Protein AF-A0A965ADJ4-F1 (afdb_monomer)

Secondary structure (DSSP, 8-state):
-GGGGT-HHHHHHHHHHHHHHHHHTT-GGGS-HHHHHHHHHTTT-HHHHHHHHHHHHHHHHHHHTSGGGHHHHHHHHHHHHHHHHHHHHHHHHHS-SSSS-HHHHHHHHHHHHHHHHHTHHHHHHHHHHHTTS---TTHHHHHHHHHHHHHHHHHT-HHHHHHTT-GGGTSSGGGGHHHHHHHHHHHHHHH-

pLDDT: mean 80.73, std 11.35, range [54.0, 96.5]

Sequence (192 aa):
YLSSYDKSQEAIDYLNACKGLADNLGVIGSFDLAVLKRFESNISNKDSLAFLLNETINKTESFLKDDSRNKLAALVLTGSFIESLYISTGIVKSYPKDMLPTDQRNLVLTPVMRVILEQKKSVEELLKMLGTVEQAEPVTSIIADLKTLQSDYAALNIEEQIKNNRADLVLTDKKLENITATVEKIRKGITD

Mean predicted aligned error: 9.56 Å

Nearest PDB structures (foldseek):
  7jh6-assembly4_D  TM=3.429E-01  e=1.471E+00  synthetic construct
  1dow-assembly1_A  TM=3.292E-01  e=2.365E+00  Mus musculus
  1dov-assembly1_A  TM=2.653E-01  e=2.051E+00  Mus musculus
  3rqf-assembly1_D  TM=3.548E-01  e=8.940E+00  Homo sapiens

Solvent-accessible surface area (backbone atoms only — not comparable to full-atom values): 10959 Å² total; per-residue (Å²): 106,46,56,78,70,73,33,56,68,64,42,51,56,50,50,54,52,53,43,56,51,34,52,77,70,68,52,53,93,68,66,44,75,63,53,53,52,51,45,67,77,28,53,88,37,68,68,62,45,51,52,55,51,51,54,46,49,53,52,51,54,62,68,35,69,44,85,93,28,53,57,58,40,48,51,52,52,50,50,53,50,47,51,53,50,41,53,54,41,45,51,63,71,67,51,73,79,82,82,44,60,69,71,61,45,35,62,72,44,40,67,58,50,49,57,62,66,63,41,53,60,56,50,54,50,49,52,55,56,56,67,76,37,79,86,44,84,69,49,52,60,53,52,53,51,50,50,50,46,49,48,50,54,55,73,61,43,57,72,61,31,46,76,67,78,38,52,72,78,61,57,41,69,78,70,42,48,62,52,39,53,50,40,52,53,52,49,46,73,74,75,110

Structure (mmCIF, N/CA/C/O backbone):
data_AF-A0A965ADJ4-F1
#
_entry.id   AF-A0A965ADJ4-F1
#
loop_
_atom_site.group_PDB
_atom_site.id
_atom_site.type_symbol
_atom_site.label_atom_id
_atom_site.label_alt_id
_atom_site.label_comp_id
_atom_site.label_asym_id
_atom_site.label_entity_id
_atom_site.label_seq_id
_atom_site.pdbx_PDB_ins_code
_atom_site.Cartn_x
_atom_site.Cartn_y
_atom_site.Cartn_z
_atom_site.occupancy
_atom_site.B_iso_or_equiv
_atom_site.auth_seq_id
_atom_site.auth_comp_id
_atom_site.auth_asym_id
_atom_site.auth_atom_id
_atom_site.pdbx_PDB_model_num
ATOM 1 N N . TYR A 1 1 ? -8.940 9.729 -10.949 1.00 56.69 1 TYR A N 1
ATOM 2 C CA . TYR A 1 1 ? -8.512 8.739 -11.958 1.00 56.69 1 TYR A CA 1
ATOM 3 C C . TYR A 1 1 ? -9.677 8.306 -12.838 1.00 56.69 1 TYR A C 1
ATOM 5 O O . TYR A 1 1 ? -9.724 8.758 -13.967 1.00 56.69 1 TYR A O 1
ATOM 13 N N . LEU A 1 2 ? -10.647 7.526 -12.343 1.00 66.12 2 LEU A N 1
ATOM 14 C CA . LEU A 1 2 ? -11.746 6.989 -13.169 1.00 66.12 2 LEU A CA 1
ATOM 15 C C . LEU A 1 2 ? -12.553 8.079 -13.898 1.00 66.12 2 LEU A C 1
ATOM 17 O O . LEU A 1 2 ? -12.690 8.030 -15.113 1.00 66.12 2 LEU A O 1
ATOM 21 N N . SER A 1 3 ? -12.951 9.142 -13.192 1.00 62.84 3 SER A N 1
ATOM 22 C CA . SER A 1 3 ? -13.584 10.328 -13.806 1.00 62.84 3 SER A CA 1
ATOM 23 C C . SER A 1 3 ? -12.666 11.079 -14.792 1.00 62.84 3 SER A C 1
ATOM 25 O O . SER A 1 3 ? -13.128 11.717 -15.728 1.00 62.84 3 SER A O 1
ATOM 27 N N . SER A 1 4 ? -11.341 10.992 -14.635 1.00 64.62 4 SER A N 1
ATOM 28 C CA . SER A 1 4 ? -10.382 11.636 -15.545 1.00 64.62 4 SER A CA 1
ATOM 29 C C . SER A 1 4 ? -10.264 10.922 -16.895 1.00 64.62 4 SER A C 1
ATOM 31 O O . SER A 1 4 ? -9.851 11.567 -17.854 1.00 64.62 4 SER A O 1
ATOM 33 N N . TYR A 1 5 ? -10.627 9.637 -16.939 1.00 66.06 5 TYR A N 1
ATOM 34 C CA . TYR A 1 5 ? -10.618 8.759 -18.113 1.00 66.06 5 TYR A CA 1
ATOM 35 C C . TYR A 1 5 ? -12.045 8.378 -18.559 1.00 66.06 5 TYR A C 1
ATOM 37 O O . TYR A 1 5 ? -12.233 7.334 -19.177 1.00 66.06 5 TYR A O 1
ATOM 45 N N . ASP A 1 6 ? -13.048 9.187 -18.196 1.00 69.38 6 ASP A N 1
ATOM 46 C CA . ASP A 1 6 ? -14.463 9.018 -18.570 1.00 69.38 6 ASP A CA 1
ATOM 47 C C . ASP A 1 6 ? -15.071 7.652 -18.201 1.00 69.38 6 ASP A C 1
ATOM 49 O O . ASP A 1 6 ? -16.035 7.169 -18.795 1.00 69.38 6 ASP A O 1
ATOM 53 N N . LYS A 1 7 ? -14.531 7.026 -17.153 1.00 73.06 7 LYS A N 1
ATOM 54 C CA . LYS A 1 7 ? -14.969 5.727 -16.647 1.00 73.06 7 LYS A CA 1
ATOM 55 C C . LYS A 1 7 ? -16.063 5.866 -15.588 1.00 73.06 7 LYS A C 1
ATOM 57 O O . LYS A 1 7 ? -15.878 5.500 -14.427 1.00 73.06 7 LYS A O 1
ATOM 62 N N . SER A 1 8 ? -17.200 6.444 -15.971 1.00 71.19 8 SER A N 1
ATOM 63 C CA . SER A 1 8 ? -18.263 6.829 -15.031 1.00 71.19 8 SER A CA 1
ATOM 64 C C . SER A 1 8 ? -18.875 5.649 -14.267 1.00 71.19 8 SER A C 1
ATOM 66 O O . SER A 1 8 ? -19.093 5.773 -13.067 1.00 71.19 8 SER A O 1
ATOM 68 N N . GLN A 1 9 ? -19.098 4.498 -14.913 1.00 69.62 9 GLN A N 1
ATOM 69 C CA . GLN A 1 9 ? -19.673 3.327 -14.236 1.00 69.62 9 GLN A CA 1
ATOM 70 C C . GLN A 1 9 ? -18.722 2.755 -13.175 1.00 69.62 9 GLN A C 1
ATOM 72 O O . GLN A 1 9 ? -19.119 2.553 -12.033 1.00 69.62 9 GLN A O 1
ATOM 77 N N . GLU A 1 10 ? -17.440 2.601 -13.516 1.00 73.12 10 GLU A N 1
ATOM 78 C CA . GLU A 1 10 ? -16.414 2.137 -12.572 1.00 73.12 10 GLU A CA 1
ATOM 79 C C . GLU A 1 10 ? -16.265 3.110 -11.387 1.00 73.12 10 GLU A C 1
ATOM 81 O O . GLU A 1 10 ? -16.007 2.694 -10.260 1.00 73.12 10 GLU A O 1
ATOM 86 N N . ALA A 1 11 ? -16.446 4.416 -11.621 1.00 69.50 11 ALA A N 1
ATOM 87 C CA . ALA A 1 11 ? -16.432 5.423 -10.561 1.00 69.50 11 ALA A CA 1
ATOM 88 C C . ALA A 1 11 ? -17.640 5.308 -9.612 1.00 69.50 11 ALA A C 1
ATOM 90 O O . ALA A 1 11 ? -17.478 5.526 -8.411 1.00 69.50 11 ALA A O 1
ATOM 91 N N . ILE A 1 12 ? -18.824 4.949 -10.123 1.00 71.44 12 ILE A N 1
ATOM 92 C CA . ILE A 1 12 ? -20.019 4.671 -9.306 1.00 71.44 12 ILE A CA 1
ATOM 93 C C . ILE A 1 12 ? -19.800 3.416 -8.456 1.00 71.44 12 ILE A C 1
ATOM 95 O O . ILE A 1 12 ? -20.073 3.432 -7.256 1.00 71.44 12 ILE A O 1
ATOM 99 N N . ASP A 1 13 ? -19.254 2.354 -9.047 1.00 75.56 13 ASP A N 1
ATOM 100 C CA . ASP A 1 13 ? -18.977 1.105 -8.333 1.00 75.56 13 ASP A CA 1
ATOM 101 C C . ASP A 1 13 ? -17.974 1.336 -7.189 1.00 75.56 13 ASP A C 1
ATOM 103 O O . ASP A 1 13 ? -18.188 0.880 -6.062 1.00 75.56 13 ASP A O 1
ATOM 107 N N . TYR A 1 14 ? -16.934 2.142 -7.437 1.00 74.06 14 TYR A N 1
ATOM 108 C CA . TYR A 1 14 ? -15.987 2.572 -6.404 1.00 74.06 14 TYR A CA 1
ATOM 109 C C . TYR A 1 14 ? -16.655 3.379 -5.285 1.00 74.06 14 TYR A C 1
ATOM 111 O O . TYR A 1 14 ? -16.377 3.148 -4.108 1.00 74.06 14 TYR A O 1
ATOM 119 N N . LEU A 1 15 ? -17.555 4.308 -5.621 1.00 74.38 15 LEU A N 1
ATOM 120 C CA . LEU A 1 15 ? -18.261 5.106 -4.619 1.00 74.38 15 LEU A CA 1
ATOM 121 C C . LEU A 1 15 ? -19.174 4.245 -3.736 1.00 74.38 15 LEU A C 1
ATOM 123 O O . LEU A 1 15 ? -19.245 4.467 -2.527 1.00 74.38 15 LEU A O 1
ATOM 127 N N . ASN A 1 16 ? -19.834 3.240 -4.315 1.00 72.81 16 ASN A N 1
ATOM 128 C CA . ASN A 1 16 ? -20.650 2.289 -3.562 1.00 72.81 16 ASN A CA 1
ATOM 129 C C . ASN A 1 16 ? -19.806 1.468 -2.576 1.00 72.81 16 ASN A C 1
ATOM 131 O O . ASN A 1 16 ? -20.221 1.280 -1.431 1.00 72.81 16 ASN A O 1
ATOM 135 N N . ALA A 1 17 ? -18.601 1.048 -2.974 1.00 74.12 17 ALA A N 1
ATOM 136 C CA . ALA A 1 17 ? -17.659 0.393 -2.067 1.00 74.12 17 ALA A CA 1
ATOM 137 C C . ALA A 1 17 ? -17.213 1.330 -0.926 1.00 74.12 17 ALA A C 1
ATOM 139 O O . ALA A 1 17 ? -17.220 0.932 0.241 1.00 74.12 17 ALA A O 1
ATOM 140 N N . CYS A 1 18 ? -16.903 2.598 -1.231 1.00 70.75 18 CYS A N 1
ATOM 141 C CA . CYS A 1 18 ? -16.565 3.605 -0.220 1.00 70.75 18 CYS A CA 1
ATOM 142 C C . CYS A 1 18 ? -17.709 3.849 0.774 1.00 70.75 18 CYS A C 1
ATOM 144 O O . CYS A 1 18 ? -17.454 3.997 1.968 1.00 70.75 18 CYS A O 1
ATOM 146 N N . LYS A 1 19 ? -18.965 3.853 0.307 1.00 71.44 19 LYS A N 1
ATOM 147 C CA . LYS A 1 19 ? -20.137 3.956 1.183 1.00 71.44 19 LYS A CA 1
ATOM 148 C C . LYS A 1 19 ? -20.224 2.766 2.139 1.00 71.44 19 LYS A C 1
ATOM 150 O O . LYS A 1 19 ? -20.369 2.980 3.337 1.00 71.44 19 LYS A O 1
ATOM 155 N N . GLY A 1 20 ? -20.087 1.537 1.635 1.00 69.50 20 GLY A N 1
ATOM 156 C CA . GLY A 1 20 ? -20.097 0.342 2.486 1.00 69.50 20 GLY A CA 1
ATOM 157 C C . GLY A 1 20 ? -19.017 0.390 3.573 1.00 69.50 20 GLY A C 1
ATOM 158 O O . GLY A 1 20 ? -19.267 0.039 4.724 1.00 69.50 20 GLY A O 1
ATOM 159 N N . LEU A 1 21 ? -17.834 0.915 3.241 1.00 68.25 21 LEU A N 1
ATOM 160 C CA . LEU A 1 21 ? -16.767 1.133 4.216 1.00 68.25 21 LEU A CA 1
ATOM 161 C C . LEU A 1 21 ? -17.132 2.212 5.252 1.00 68.25 21 LEU A C 1
ATOM 163 O O . LEU A 1 21 ? -16.917 2.013 6.445 1.00 68.25 21 LEU A O 1
ATOM 167 N N . ALA A 1 22 ? -17.708 3.337 4.823 1.00 67.56 22 ALA A N 1
ATOM 168 C CA . ALA A 1 22 ? -18.149 4.403 5.724 1.00 67.56 22 ALA A CA 1
ATOM 169 C C . ALA A 1 22 ? -19.262 3.944 6.687 1.00 67.56 22 ALA A C 1
ATOM 171 O O . ALA A 1 22 ? -19.256 4.346 7.855 1.00 67.56 22 ALA A O 1
ATOM 172 N N . ASP A 1 23 ? -20.167 3.076 6.220 1.00 70.88 23 ASP A N 1
ATOM 173 C CA . ASP A 1 23 ? -21.212 2.446 7.032 1.00 70.88 23 ASP A CA 1
ATOM 174 C C . ASP A 1 23 ? -20.590 1.557 8.123 1.00 70.88 23 ASP A C 1
ATOM 176 O O . ASP A 1 23 ? -20.925 1.700 9.301 1.00 70.88 23 ASP A O 1
ATOM 180 N N . ASN A 1 24 ? -19.605 0.726 7.765 1.00 67.75 24 ASN A N 1
ATOM 181 C CA . ASN A 1 24 ? -18.875 -0.126 8.714 1.00 67.75 24 ASN A CA 1
ATOM 182 C C . ASN A 1 24 ? -18.077 0.673 9.758 1.00 67.75 24 ASN A C 1
ATOM 184 O O . ASN A 1 24 ? -17.916 0.232 10.895 1.00 67.75 24 ASN A O 1
ATOM 188 N N . LEU A 1 25 ? -17.593 1.861 9.391 1.00 67.50 25 LEU A N 1
ATOM 189 C CA . LEU A 1 25 ? -16.866 2.765 10.288 1.00 67.50 25 LEU A CA 1
ATOM 190 C C . LEU A 1 25 ? -17.803 3.635 11.157 1.00 67.50 25 LEU A C 1
ATOM 192 O O . LEU A 1 25 ? -17.329 4.405 11.996 1.00 67.50 25 LEU A O 1
ATOM 196 N N . GLY A 1 26 ? -19.126 3.545 10.962 1.00 65.81 26 GLY A N 1
ATOM 197 C CA . GLY A 1 26 ? -20.119 4.340 11.689 1.00 65.81 26 GLY A CA 1
ATOM 198 C C . GLY A 1 26 ? -20.119 5.831 11.325 1.00 65.81 26 GLY A C 1
ATOM 199 O O . GLY A 1 26 ? -20.589 6.653 12.110 1.00 65.81 26 GLY A O 1
ATOM 200 N N . VAL A 1 27 ? -19.601 6.198 10.146 1.00 65.31 27 VAL A N 1
ATOM 201 C CA . VAL A 1 27 ? -19.440 7.592 9.663 1.00 65.31 27 VAL A CA 1
ATOM 202 C C . VAL A 1 27 ? -20.657 8.044 8.822 1.00 65.31 27 VAL A C 1
ATOM 204 O O . VAL A 1 27 ? -20.589 8.991 8.033 1.00 65.31 27 VAL A O 1
ATOM 207 N N . ILE A 1 28 ? -21.796 7.364 9.010 1.00 55.25 28 ILE A N 1
ATOM 208 C CA . ILE A 1 28 ? -23.003 7.333 8.155 1.00 55.25 28 ILE A CA 1
ATOM 209 C C . ILE A 1 28 ? -23.562 8.721 7.799 1.00 55.25 28 ILE A C 1
ATOM 211 O O . ILE A 1 28 ? -24.103 8.909 6.712 1.00 55.25 28 ILE A O 1
ATOM 215 N N . GLY A 1 29 ? -23.380 9.733 8.653 1.00 55.62 29 GLY A N 1
ATOM 216 C CA . GLY A 1 29 ? -23.834 11.102 8.367 1.00 55.62 29 GLY A CA 1
ATOM 217 C C . GLY A 1 29 ? -23.170 11.774 7.150 1.00 55.62 29 GLY A C 1
ATOM 218 O O . GLY A 1 29 ? -23.602 12.853 6.753 1.00 55.62 29 GLY A O 1
ATOM 219 N N . SER A 1 30 ? -22.135 11.162 6.562 1.00 54.00 30 SER A N 1
ATOM 220 C CA . SER A 1 30 ? -21.285 11.774 5.525 1.00 54.00 30 SER A CA 1
ATOM 221 C C . SER A 1 30 ? -21.563 11.285 4.097 1.00 54.00 30 SER A C 1
ATOM 223 O O . SER A 1 30 ? -21.139 11.943 3.151 1.00 54.00 30 SER A O 1
ATOM 225 N N . PHE A 1 31 ? -22.274 10.161 3.927 1.00 58.12 31 PHE A N 1
ATOM 226 C CA . PHE A 1 31 ? -22.538 9.504 2.633 1.00 58.12 31 PHE A CA 1
ATOM 227 C C . PHE A 1 31 ? -24.038 9.220 2.432 1.00 58.12 31 PHE A C 1
ATOM 229 O O . PHE A 1 31 ? -24.456 8.095 2.145 1.00 58.12 31 PHE A O 1
ATOM 236 N N . ASP A 1 32 ? -24.879 10.240 2.610 1.00 65.38 32 ASP A N 1
ATOM 237 C CA . ASP A 1 32 ? -26.318 10.099 2.382 1.00 65.38 32 ASP A CA 1
ATOM 238 C C . ASP A 1 32 ? -26.668 9.919 0.882 1.00 65.38 32 ASP A C 1
ATOM 240 O O . ASP A 1 32 ? -25.854 10.098 -0.031 1.00 65.38 32 ASP A O 1
ATOM 244 N N . LEU A 1 33 ? -27.930 9.576 0.613 1.00 63.53 33 LEU A N 1
ATOM 245 C CA . LEU A 1 33 ? -28.484 9.460 -0.743 1.00 63.53 33 LEU A CA 1
ATOM 246 C C . LEU A 1 33 ? -28.355 10.756 -1.569 1.00 63.53 33 LEU A C 1
ATOM 248 O O . LEU A 1 33 ? -28.343 10.698 -2.800 1.00 63.53 33 LEU A O 1
ATOM 252 N N . ALA A 1 34 ? -28.267 11.922 -0.925 1.00 67.69 34 ALA A N 1
ATOM 253 C CA . ALA A 1 34 ? -28.077 13.203 -1.593 1.00 67.69 34 ALA A CA 1
ATOM 254 C C . ALA A 1 34 ? -26.627 13.400 -2.064 1.00 67.69 34 ALA A C 1
ATOM 256 O O . ALA A 1 34 ? -26.426 13.955 -3.145 1.00 67.69 34 ALA A O 1
ATOM 257 N N . VAL A 1 35 ? -25.627 12.906 -1.325 1.00 67.44 35 VAL A N 1
ATOM 258 C CA . VAL A 1 35 ? -24.216 12.875 -1.747 1.00 67.44 35 VAL A CA 1
ATOM 259 C C . VAL A 1 35 ? -24.050 11.978 -2.972 1.00 67.44 35 VAL A C 1
ATOM 261 O O . VAL A 1 35 ? -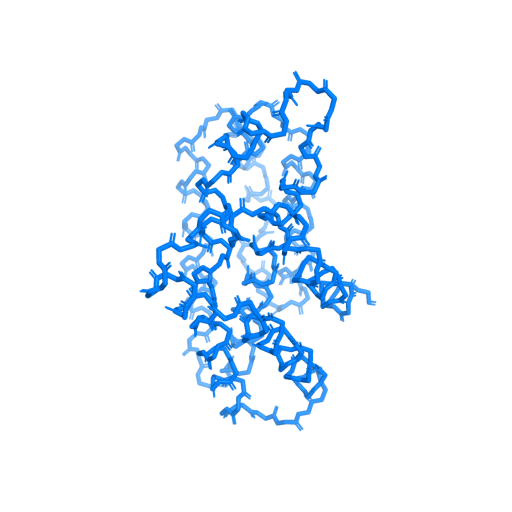23.448 12.409 -3.954 1.00 67.44 35 VAL A O 1
ATOM 264 N N . LEU A 1 36 ? -24.663 10.788 -2.970 1.00 68.12 36 LEU A N 1
ATOM 265 C CA . LEU A 1 36 ? -24.685 9.887 -4.133 1.00 68.12 36 LEU A CA 1
ATOM 266 C C . LEU A 1 36 ? -25.334 10.545 -5.360 1.00 68.12 36 LEU A C 1
ATOM 268 O O . LEU A 1 36 ? -24.720 10.603 -6.422 1.00 68.12 36 LEU A O 1
ATOM 272 N N . LYS A 1 37 ? -26.526 11.138 -5.206 1.00 71.69 37 LYS A N 1
ATOM 273 C CA . LYS A 1 37 ? -27.200 11.856 -6.304 1.00 71.69 37 LYS A CA 1
ATOM 274 C C . LYS A 1 37 ? -26.384 13.030 -6.833 1.00 71.69 37 LYS A C 1
ATOM 276 O O . LYS A 1 37 ? -26.367 13.277 -8.039 1.00 71.69 37 LYS A O 1
ATOM 281 N N . ARG A 1 38 ? -25.721 13.779 -5.947 1.00 70.44 38 ARG A N 1
ATOM 282 C CA . ARG A 1 38 ? -24.836 14.884 -6.339 1.00 70.44 38 ARG A CA 1
ATOM 283 C C . ARG A 1 38 ? -23.613 14.375 -7.083 1.00 70.44 38 ARG A C 1
ATOM 285 O O . ARG A 1 38 ? -23.228 15.007 -8.061 1.00 70.44 38 ARG A O 1
ATOM 292 N N . PHE A 1 39 ? -23.036 13.256 -6.662 1.00 70.88 39 PHE A N 1
ATOM 293 C CA . PHE A 1 39 ? -21.914 12.637 -7.353 1.00 70.88 39 PHE A CA 1
ATOM 294 C C . PHE A 1 39 ? -22.307 12.177 -8.759 1.00 70.88 39 PHE A C 1
ATOM 296 O O . PHE A 1 39 ? -21.659 12.581 -9.718 1.00 70.88 39 PHE A O 1
ATOM 303 N N . GLU A 1 40 ? -23.406 11.430 -8.903 1.00 70.12 40 GLU A N 1
ATOM 304 C CA . GLU A 1 40 ? -23.926 10.993 -10.209 1.00 70.12 40 GLU A CA 1
ATOM 305 C C . GLU A 1 40 ? -24.213 12.182 -11.135 1.00 70.12 40 GLU A C 1
ATOM 307 O O . GLU A 1 40 ? -23.812 12.180 -12.297 1.00 70.12 40 GLU A O 1
ATOM 312 N N . SER A 1 41 ? -24.833 13.241 -10.603 1.00 75.75 41 SER A N 1
ATOM 313 C CA . SER A 1 41 ? -25.175 14.444 -11.377 1.00 75.75 41 SER A CA 1
ATOM 314 C C . SER A 1 41 ? -23.955 15.262 -11.813 1.00 75.75 41 SER A C 1
ATOM 316 O O . SER A 1 41 ? -24.061 16.068 -12.733 1.00 7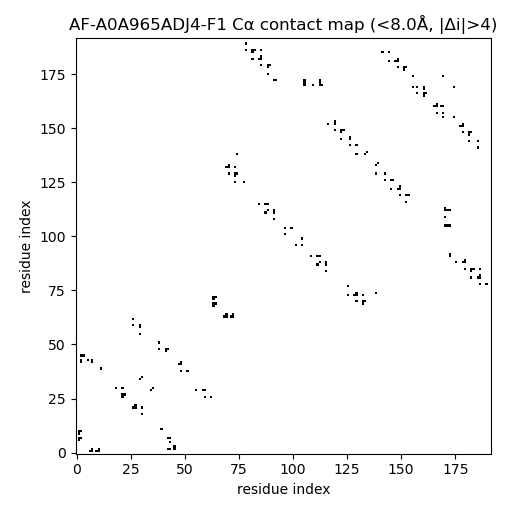5.75 41 SER A O 1
ATOM 318 N N . ASN A 1 42 ? -22.806 15.086 -11.152 1.00 70.25 42 ASN A N 1
ATOM 319 C CA . ASN A 1 42 ? -21.578 15.839 -11.414 1.00 70.25 42 ASN A CA 1
ATOM 320 C C . ASN A 1 42 ? -20.431 14.952 -11.908 1.00 70.25 42 ASN A C 1
ATOM 322 O O . ASN A 1 42 ? -19.300 15.420 -11.983 1.00 70.25 42 ASN A O 1
ATOM 326 N N . ILE A 1 43 ? -20.687 13.690 -12.264 1.00 68.38 43 ILE A N 1
ATOM 327 C CA . ILE A 1 43 ? -19.622 12.713 -12.532 1.00 68.38 43 ILE A CA 1
ATOM 328 C C . ILE A 1 43 ? -18.730 13.077 -13.736 1.00 68.38 43 ILE A C 1
ATOM 330 O O . ILE A 1 43 ? -17.574 12.657 -13.827 1.00 68.38 43 ILE A O 1
ATOM 334 N N . SER A 1 44 ? -19.265 13.900 -14.638 1.00 65.19 44 SER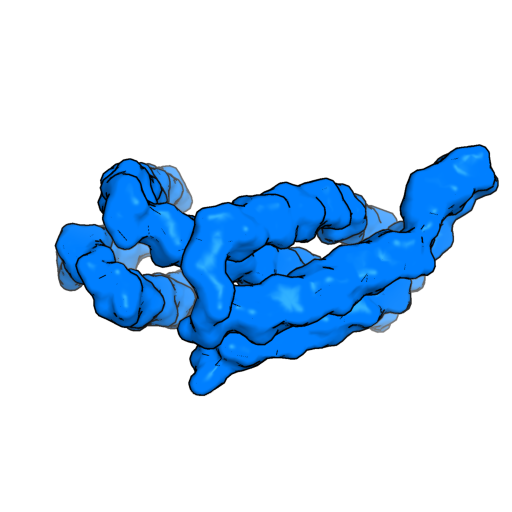 A N 1
ATOM 335 C CA . SER A 1 44 ? -18.596 14.494 -15.799 1.00 65.19 44 SER A CA 1
ATOM 336 C C . SER A 1 44 ? -17.942 15.857 -15.510 1.00 65.19 44 SER A C 1
ATOM 338 O O . SER A 1 44 ? -17.226 16.387 -16.357 1.00 65.19 44 SER A O 1
ATOM 340 N N . ASN A 1 45 ? -18.142 16.427 -14.317 1.00 70.44 45 ASN A N 1
ATOM 341 C CA . ASN A 1 45 ? -17.588 17.709 -13.883 1.00 70.44 45 ASN A CA 1
ATOM 342 C C . ASN A 1 45 ? -16.502 17.497 -12.812 1.00 70.44 45 ASN A C 1
ATOM 344 O O . ASN A 1 45 ? -16.774 17.376 -11.615 1.00 70.44 45 ASN A O 1
ATOM 348 N N . LYS A 1 46 ? -15.246 17.471 -13.275 1.00 66.75 46 LYS A N 1
ATOM 349 C CA . LYS A 1 46 ? -14.052 17.164 -12.469 1.00 66.75 46 LYS A CA 1
ATOM 350 C C . LYS A 1 46 ? -13.895 18.079 -11.249 1.00 66.75 46 LYS A C 1
ATOM 352 O O . LYS A 1 46 ? -13.558 17.588 -10.174 1.00 66.75 46 LYS A O 1
ATOM 357 N N . ASP A 1 47 ? -14.185 19.369 -11.391 1.00 67.44 47 ASP A N 1
ATOM 358 C CA . ASP A 1 47 ? -14.022 20.346 -10.307 1.00 67.44 47 ASP A CA 1
ATOM 359 C C . ASP A 1 47 ? -15.090 20.170 -9.222 1.00 67.44 47 ASP A C 1
ATOM 361 O O . ASP A 1 47 ? -14.789 20.194 -8.027 1.00 67.44 47 ASP A O 1
ATOM 365 N N . SER A 1 48 ? -16.335 19.911 -9.631 1.00 73.38 48 SER A N 1
ATOM 366 C CA . SER A 1 48 ? -17.442 19.657 -8.697 1.00 73.38 48 SER A CA 1
ATOM 367 C C . SER A 1 48 ? -17.229 18.362 -7.909 1.00 73.38 48 SER A C 1
ATOM 369 O O . SER A 1 48 ? -17.490 18.312 -6.706 1.00 73.38 48 SER A O 1
ATOM 371 N N . LEU A 1 49 ? -16.694 17.329 -8.566 1.00 67.56 49 LEU A N 1
ATOM 372 C CA . LEU A 1 49 ? -16.281 16.090 -7.909 1.00 67.56 49 LEU A CA 1
ATOM 373 C C . LEU A 1 49 ? -15.143 16.313 -6.913 1.00 67.56 49 LEU A C 1
ATOM 375 O O . LEU A 1 49 ? -15.203 15.792 -5.802 1.00 67.56 49 LEU A O 1
ATOM 379 N N . ALA A 1 50 ? -14.120 17.083 -7.290 1.00 68.25 50 ALA A N 1
ATOM 380 C CA . ALA A 1 50 ? -12.990 17.377 -6.413 1.00 68.25 50 ALA A CA 1
ATOM 381 C C . ALA A 1 50 ? -13.433 18.137 -5.153 1.00 68.25 50 ALA A C 1
ATOM 383 O O . ALA A 1 50 ? -12.994 17.813 -4.050 1.00 68.25 50 ALA A O 1
ATOM 384 N N . PHE A 1 51 ? -14.346 19.102 -5.301 1.00 74.19 51 PHE A N 1
ATOM 385 C CA . PHE A 1 51 ? -14.924 19.826 -4.171 1.00 74.19 51 PHE A CA 1
ATOM 386 C C . PHE A 1 51 ? -15.681 18.892 -3.217 1.00 74.19 51 PHE A C 1
ATOM 388 O O . PHE A 1 51 ? -15.426 18.902 -2.013 1.00 74.19 51 PHE A O 1
ATOM 395 N N . LEU A 1 52 ? -16.565 18.047 -3.757 1.00 70.56 52 LEU A N 1
ATOM 396 C CA . LEU A 1 52 ? -17.358 17.101 -2.970 1.00 70.56 52 LEU A CA 1
ATOM 397 C C . LEU A 1 52 ? -16.472 16.065 -2.256 1.00 70.56 52 LEU A C 1
ATOM 399 O O . LEU A 1 52 ? -16.718 15.731 -1.099 1.00 70.56 52 LEU A O 1
ATOM 403 N N . LEU A 1 53 ? -15.410 15.593 -2.917 1.00 70.62 53 LEU A N 1
ATOM 404 C CA . LEU A 1 53 ? -14.427 14.686 -2.324 1.00 70.62 53 LEU A CA 1
ATOM 405 C C . LEU A 1 53 ? -13.705 15.346 -1.138 1.00 70.62 53 LEU A C 1
ATOM 407 O O . LEU A 1 53 ? -13.640 14.760 -0.060 1.00 70.62 53 LEU A O 1
ATOM 411 N N . ASN A 1 54 ? -13.213 16.576 -1.319 1.00 73.12 54 ASN A N 1
ATOM 412 C CA . ASN A 1 54 ? -12.525 17.325 -0.266 1.00 73.12 54 ASN A CA 1
ATOM 413 C C . ASN A 1 54 ? -13.437 17.601 0.936 1.00 73.12 54 ASN A C 1
ATOM 415 O O . ASN A 1 54 ? -12.999 17.478 2.079 1.00 73.12 54 ASN A O 1
ATOM 419 N N . GLU A 1 55 ? -14.707 17.947 0.705 1.00 75.81 55 GLU A N 1
ATOM 420 C CA . GLU A 1 55 ? -15.675 18.161 1.786 1.00 75.81 55 GLU A CA 1
ATOM 421 C C . GLU A 1 55 ? -15.870 16.886 2.626 1.00 75.81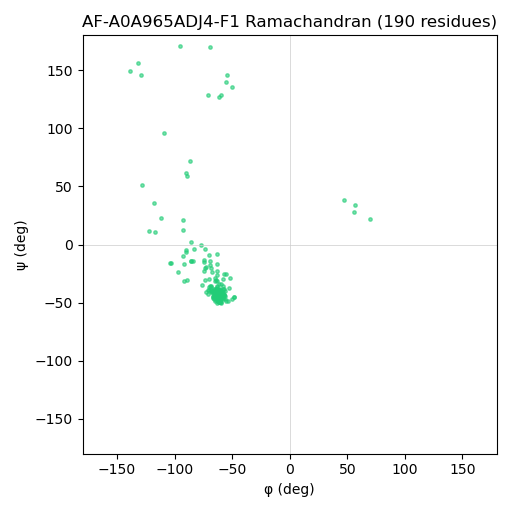 55 GLU A C 1
ATOM 423 O O . GLU A 1 55 ? -15.853 16.935 3.858 1.00 75.81 55 GLU A O 1
ATOM 428 N N . THR A 1 56 ? -16.003 15.734 1.967 1.00 69.06 56 THR A N 1
ATOM 429 C CA . THR A 1 56 ? -16.183 14.435 2.628 1.00 69.06 56 THR A CA 1
ATOM 430 C C . THR A 1 56 ? -14.930 13.983 3.382 1.00 69.06 56 THR A C 1
ATOM 432 O O . THR A 1 56 ? -15.044 13.481 4.504 1.00 69.06 56 THR A O 1
ATOM 435 N N . ILE A 1 57 ? -13.734 14.211 2.824 1.00 69.69 57 ILE A N 1
ATOM 436 C CA . ILE A 1 57 ? -12.456 13.947 3.508 1.00 69.69 57 ILE A CA 1
ATOM 437 C C . ILE A 1 57 ? -12.366 14.783 4.789 1.00 69.69 57 ILE A C 1
ATOM 439 O O . ILE A 1 57 ? -12.175 14.222 5.865 1.00 69.69 57 ILE A O 1
ATOM 443 N N . ASN A 1 58 ? -12.621 16.093 4.709 1.00 72.31 58 ASN A N 1
ATOM 444 C CA . ASN A 1 58 ? -12.558 16.991 5.866 1.00 72.31 58 ASN A CA 1
ATOM 445 C C . ASN A 1 58 ? -13.531 16.586 6.986 1.00 72.31 58 ASN A C 1
ATOM 447 O O . ASN A 1 58 ? -13.176 16.617 8.167 1.00 72.31 58 ASN A O 1
ATOM 451 N N . LYS A 1 59 ? -14.761 16.179 6.636 1.00 70.69 59 LYS A N 1
ATOM 452 C CA . LYS A 1 59 ? -15.741 15.674 7.616 1.00 70.69 59 LYS A CA 1
ATOM 453 C C . LYS A 1 59 ? -15.258 14.392 8.288 1.00 70.69 59 LYS A C 1
ATOM 455 O O . LYS A 1 59 ? -15.376 14.262 9.505 1.00 70.69 59 LYS A O 1
ATOM 460 N N . THR A 1 60 ? -14.678 13.480 7.512 1.00 67.94 60 THR A N 1
ATOM 461 C CA . THR A 1 60 ? -14.142 12.211 8.017 1.00 67.94 60 THR A CA 1
ATOM 462 C C . THR A 1 60 ? -12.945 12.446 8.942 1.00 67.94 60 THR A C 1
ATOM 464 O O . THR A 1 60 ? -12.903 11.897 10.038 1.00 67.94 60 THR A O 1
ATOM 467 N N . GLU A 1 61 ? -12.012 13.325 8.571 1.00 67.31 61 GLU A N 1
ATOM 468 C CA . GLU A 1 61 ? -10.873 13.698 9.420 1.00 67.31 61 GLU A CA 1
ATOM 469 C C . GLU A 1 61 ? -11.314 14.352 10.734 1.00 67.31 61 GLU A C 1
ATOM 471 O O . GLU A 1 61 ? -10.801 14.015 11.802 1.00 67.31 61 GLU A O 1
ATOM 476 N N . SER A 1 62 ? -12.294 15.262 10.679 1.00 71.06 62 SER A N 1
ATOM 477 C CA . SER A 1 62 ? -12.851 15.886 11.883 1.00 71.06 62 SER A CA 1
ATOM 478 C C . SER A 1 62 ? -13.533 14.866 12.795 1.00 71.06 62 SER A C 1
ATOM 480 O O . SER A 1 62 ? -13.453 14.999 14.013 1.00 71.06 62 SER A O 1
ATOM 482 N N . PHE A 1 63 ? -14.197 13.860 12.225 1.00 66.38 63 PHE A N 1
ATOM 483 C CA . PHE A 1 63 ? -14.842 12.780 12.971 1.00 66.38 63 PHE A CA 1
ATOM 484 C C . PHE A 1 63 ? -13.833 11.824 13.629 1.00 66.38 63 PHE A C 1
ATOM 486 O O . PHE A 1 63 ? -14.113 11.254 14.681 1.00 66.38 63 PHE A O 1
ATOM 493 N N . LEU A 1 64 ? -12.651 11.659 13.031 1.00 66.12 64 LEU A N 1
ATOM 494 C CA . LEU A 1 64 ? -11.590 10.774 13.520 1.00 66.12 64 LEU A CA 1
ATOM 495 C C . LEU A 1 64 ? -10.663 11.420 14.568 1.00 66.12 64 LEU A C 1
ATOM 497 O O . LEU A 1 64 ? -9.938 10.693 15.238 1.00 66.12 64 LEU A O 1
ATOM 501 N N . LYS A 1 65 ? -10.694 12.750 14.738 1.00 64.81 65 LYS A N 1
ATOM 502 C CA . LYS A 1 65 ? -9.866 13.505 15.707 1.00 64.81 65 LYS A CA 1
ATOM 503 C C . LYS A 1 65 ? -10.328 13.438 17.173 1.00 64.81 65 LYS A C 1
ATOM 505 O O . LYS A 1 65 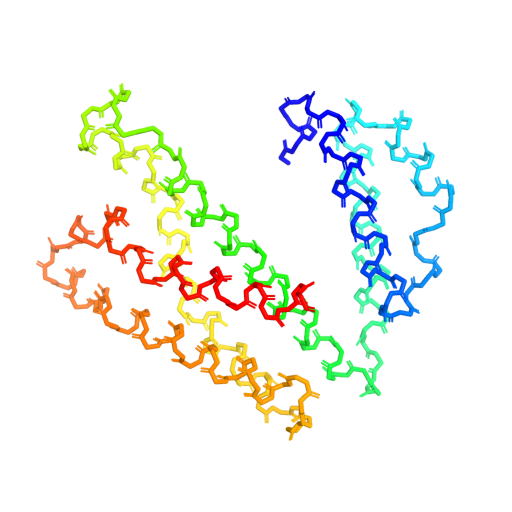? -9.702 14.061 18.026 1.00 64.81 65 LYS A O 1
ATOM 510 N N . ASP A 1 66 ? -11.411 12.729 17.474 1.00 63.94 66 ASP A N 1
ATOM 511 C CA . ASP A 1 66 ? -11.841 12.469 18.853 1.00 63.94 66 ASP A CA 1
ATOM 512 C C . ASP A 1 66 ? -10.864 11.479 19.521 1.00 63.94 66 ASP A C 1
ATOM 514 O O . ASP A 1 66 ? -10.584 10.420 18.957 1.00 63.94 66 ASP A O 1
ATOM 518 N N . ASP A 1 67 ? -10.348 11.802 20.713 1.00 56.09 67 ASP A N 1
ATOM 519 C CA . ASP A 1 67 ? -9.333 11.013 21.440 1.00 56.09 67 ASP A CA 1
ATOM 520 C C . ASP A 1 67 ? -9.750 9.547 21.668 1.00 56.09 67 ASP A C 1
ATOM 522 O O . ASP A 1 67 ? -8.911 8.646 21.756 1.00 56.09 67 ASP A O 1
ATOM 526 N N . SER A 1 68 ? -11.060 9.281 21.690 1.00 64.19 68 SER A N 1
ATOM 527 C CA . SER A 1 68 ? -11.630 7.930 21.778 1.00 64.19 68 SER A CA 1
ATOM 528 C C . SER A 1 68 ? -11.451 7.083 20.506 1.00 64.19 68 SER A C 1
ATOM 530 O O . SER A 1 68 ? -11.727 5.882 20.514 1.00 64.19 68 SER A O 1
ATOM 532 N N . ARG A 1 69 ? -10.980 7.680 19.403 1.00 70.12 69 ARG A N 1
ATOM 533 C CA . ARG A 1 69 ? -10.944 7.081 18.059 1.00 70.12 69 ARG A CA 1
ATOM 534 C C . ARG A 1 69 ? -9.550 7.015 17.447 1.00 70.12 69 ARG A C 1
ATOM 536 O O . ARG A 1 69 ? -9.432 6.631 16.287 1.00 70.12 69 ARG A O 1
ATOM 543 N N . ASN A 1 70 ? -8.493 7.268 18.218 1.00 78.00 70 ASN A N 1
ATOM 544 C CA . ASN A 1 70 ? -7.104 7.169 17.748 1.00 78.00 70 ASN A CA 1
ATOM 545 C C . ASN A 1 70 ? -6.790 5.809 17.085 1.00 78.00 70 ASN A C 1
ATOM 547 O O . ASN A 1 70 ? -6.123 5.761 16.052 1.00 78.00 70 ASN A O 1
ATOM 551 N N . LYS A 1 71 ? -7.353 4.706 17.604 1.00 82.75 71 LYS A N 1
ATOM 552 C CA . LYS A 1 71 ? -7.265 3.369 16.981 1.00 82.75 71 LYS A CA 1
ATOM 553 C C . LYS A 1 71 ? -7.926 3.325 15.600 1.00 82.75 71 LYS A C 1
ATOM 555 O O . LYS A 1 71 ? -7.339 2.811 14.654 1.00 82.75 71 LYS A O 1
ATOM 560 N N . LEU A 1 72 ? -9.132 3.878 15.477 1.00 82.44 72 LEU A N 1
ATOM 561 C CA . LEU A 1 72 ? -9.877 3.922 14.218 1.00 82.44 72 LEU A CA 1
ATOM 562 C C . LEU A 1 72 ? -9.167 4.805 13.187 1.00 82.44 72 LEU A C 1
ATOM 564 O O . LEU A 1 72 ? -9.011 4.399 12.041 1.00 82.44 72 LEU A O 1
ATOM 568 N N . ALA A 1 73 ? -8.688 5.977 13.607 1.00 82.19 73 ALA A N 1
ATOM 569 C CA . ALA A 1 73 ? -7.926 6.890 12.765 1.00 82.19 73 ALA A CA 1
ATOM 570 C C . ALA A 1 73 ? -6.651 6.222 12.231 1.00 82.19 73 ALA A C 1
ATOM 572 O O . ALA A 1 73 ? -6.388 6.269 11.030 1.00 82.19 73 ALA A O 1
ATOM 573 N N . ALA A 1 74 ? -5.907 5.533 13.102 1.00 86.50 74 ALA A N 1
ATOM 574 C CA . ALA A 1 74 ? -4.720 4.784 12.714 1.00 86.50 74 ALA A CA 1
ATOM 575 C C . ALA A 1 74 ? -5.045 3.697 11.675 1.00 86.50 74 ALA A C 1
ATOM 577 O O . ALA A 1 74 ? -4.370 3.611 10.652 1.00 86.50 74 ALA A O 1
ATOM 578 N N . LEU A 1 75 ? -6.115 2.924 11.888 1.00 87.31 75 LEU A N 1
ATOM 579 C CA . LEU A 1 75 ? -6.556 1.887 10.950 1.00 87.31 75 LEU A CA 1
ATOM 580 C C . LEU A 1 75 ? -7.003 2.463 9.597 1.00 87.31 75 LEU A C 1
ATOM 582 O O . LEU A 1 75 ? -6.637 1.915 8.559 1.00 87.31 75 LEU A O 1
ATOM 586 N N . VAL A 1 76 ? -7.736 3.581 9.583 1.00 85.62 76 VAL A N 1
ATOM 587 C CA . VAL A 1 76 ? -8.158 4.265 8.345 1.00 85.62 76 VAL A CA 1
ATOM 588 C C . VAL A 1 76 ? -6.951 4.786 7.563 1.00 85.62 76 VAL A C 1
ATOM 590 O O . VAL A 1 76 ? -6.885 4.611 6.343 1.00 85.62 76 VAL A O 1
ATOM 593 N N . LEU A 1 77 ? -5.971 5.384 8.245 1.00 87.25 77 LEU A N 1
ATOM 594 C CA . LEU A 1 77 ? -4.729 5.844 7.619 1.00 87.25 77 LEU A CA 1
ATOM 595 C C . LEU A 1 77 ? -3.928 4.673 7.040 1.00 87.25 77 LEU A C 1
ATOM 597 O O . LEU A 1 77 ? -3.481 4.744 5.895 1.00 87.25 77 LEU A O 1
ATOM 601 N N . THR A 1 78 ? -3.796 3.574 7.787 1.00 91.69 78 THR A N 1
ATOM 602 C CA . THR A 1 78 ? -3.120 2.368 7.298 1.00 91.69 78 THR A CA 1
ATOM 603 C C . THR A 1 78 ? -3.839 1.767 6.093 1.00 91.69 78 THR A C 1
ATOM 605 O O . THR A 1 78 ? -3.189 1.477 5.092 1.00 91.69 78 THR A O 1
ATOM 608 N N . GLY A 1 79 ? -5.167 1.634 6.137 1.00 90.44 79 GLY A N 1
ATOM 609 C CA . GLY A 1 79 ? -5.954 1.145 5.003 1.00 90.44 79 GLY A CA 1
ATOM 610 C C . GLY A 1 79 ? -5.781 2.021 3.759 1.00 90.44 79 GLY A C 1
ATOM 611 O O . GLY A 1 79 ? -5.507 1.509 2.677 1.00 90.44 79 GLY A O 1
ATOM 612 N N . SER A 1 80 ? -5.835 3.346 3.926 1.00 87.69 80 SER A N 1
ATOM 613 C CA . SER A 1 80 ? -5.643 4.317 2.836 1.00 87.69 80 SER A CA 1
ATOM 614 C C . SER A 1 80 ? -4.251 4.218 2.204 1.00 87.69 80 SER A C 1
ATOM 616 O O . SER A 1 80 ? -4.095 4.307 0.982 1.00 87.69 80 SER A O 1
ATOM 618 N N . PHE A 1 81 ? -3.228 4.001 3.030 1.00 94.62 81 PHE A N 1
ATOM 619 C CA . PHE A 1 81 ? -1.861 3.790 2.570 1.00 94.62 81 PHE A CA 1
ATOM 620 C C . PHE A 1 81 ? -1.716 2.490 1.766 1.00 94.62 81 PHE A C 1
ATOM 622 O O . PHE A 1 81 ? -1.151 2.506 0.671 1.00 94.62 81 PHE A O 1
ATOM 629 N N . ILE A 1 82 ? -2.268 1.380 2.267 1.00 95.00 82 ILE A N 1
ATOM 630 C CA . ILE A 1 82 ? -2.240 0.088 1.569 1.00 95.00 82 ILE A CA 1
ATOM 631 C C . ILE A 1 82 ? -3.004 0.157 0.242 1.00 95.00 82 ILE A C 1
ATOM 633 O O . ILE A 1 82 ? -2.504 -0.340 -0.765 1.00 95.00 82 ILE A O 1
ATOM 637 N N . GLU A 1 83 ? -4.164 0.818 0.203 1.00 90.25 83 GLU A N 1
ATOM 638 C CA . GLU A 1 83 ? -4.940 1.040 -1.026 1.00 90.25 83 GLU A CA 1
ATOM 639 C C . GLU A 1 83 ? -4.116 1.792 -2.081 1.00 90.25 83 GLU A C 1
ATOM 641 O O . GLU A 1 83 ? -4.036 1.381 -3.240 1.00 90.25 83 GLU A O 1
ATOM 646 N N . SER A 1 84 ? -3.448 2.869 -1.662 1.00 91.88 84 SER A N 1
ATOM 647 C CA . SER A 1 84 ? -2.615 3.699 -2.538 1.00 91.88 84 SER A CA 1
ATOM 648 C C . SER A 1 84 ? -1.425 2.916 -3.099 1.00 91.88 84 SER A C 1
ATOM 650 O O . SER A 1 84 ? -1.121 3.004 -4.295 1.00 91.88 84 SER A O 1
ATOM 652 N N . LEU A 1 85 ? -0.769 2.110 -2.257 1.00 94.88 85 LEU A N 1
ATOM 653 C CA . LEU A 1 85 ? 0.306 1.220 -2.689 1.00 94.88 85 LEU A CA 1
ATOM 654 C C . LEU A 1 85 ? -0.197 0.131 -3.634 1.00 94.88 85 LEU A C 1
ATOM 656 O O . LEU A 1 85 ? 0.464 -0.126 -4.635 1.00 94.88 85 LEU A O 1
ATOM 660 N N . TYR A 1 86 ? -1.352 -0.476 -3.357 1.00 94.44 86 TYR A N 1
ATOM 661 C CA . TYR A 1 86 ? -1.940 -1.519 -4.200 1.00 94.44 86 TYR A CA 1
ATOM 662 C C . TYR A 1 86 ? -2.240 -1.000 -5.605 1.00 94.44 86 TYR A C 1
ATOM 664 O O . TYR A 1 86 ? -1.893 -1.642 -6.593 1.00 94.44 86 TYR A O 1
ATOM 672 N N . ILE A 1 87 ? -2.833 0.192 -5.710 1.00 91.56 87 ILE A N 1
ATOM 673 C CA . ILE A 1 87 ? -3.092 0.828 -7.006 1.00 91.56 87 ILE A CA 1
ATOM 674 C C . ILE A 1 87 ? -1.768 1.095 -7.733 1.00 91.56 87 ILE A C 1
ATOM 676 O O . ILE A 1 87 ? -1.627 0.770 -8.911 1.00 91.56 87 ILE A O 1
ATOM 680 N N . SER A 1 88 ? -0.776 1.650 -7.033 1.00 93.31 88 SER A N 1
ATOM 681 C CA . SER A 1 88 ? 0.516 2.015 -7.628 1.00 93.31 88 SER A CA 1
ATOM 682 C C . SER A 1 88 ? 1.289 0.794 -8.139 1.00 93.31 88 SER A C 1
ATOM 684 O O . SER A 1 88 ? 1.765 0.787 -9.276 1.00 93.31 88 SER A O 1
ATOM 686 N N . THR A 1 89 ? 1.393 -0.263 -7.331 1.00 94.12 89 THR A N 1
ATOM 687 C CA . THR A 1 89 ? 2.051 -1.519 -7.722 1.00 94.12 89 THR A CA 1
ATOM 688 C C . THR A 1 89 ? 1.248 -2.263 -8.786 1.00 94.12 89 THR A C 1
ATOM 690 O O . THR A 1 89 ? 1.827 -2.810 -9.726 1.00 94.12 89 THR A O 1
ATOM 693 N N . GLY A 1 90 ? -0.084 -2.198 -8.716 1.00 92.12 90 GLY A N 1
ATOM 694 C CA . GLY A 1 90 ? -0.999 -2.715 -9.726 1.00 92.12 90 GLY A CA 1
ATOM 695 C C . GLY A 1 90 ? -0.790 -2.079 -11.100 1.00 92.12 90 GLY A C 1
ATOM 696 O O . GLY A 1 90 ? -0.780 -2.797 -12.099 1.00 92.12 90 GLY A O 1
ATOM 697 N N . ILE A 1 91 ? -0.533 -0.767 -11.177 1.00 91.38 91 ILE A N 1
ATOM 698 C CA . ILE A 1 91 ? -0.185 -0.085 -12.438 1.00 91.38 91 ILE A CA 1
ATOM 699 C C . ILE A 1 91 ? 1.102 -0.675 -13.030 1.00 91.38 91 ILE A C 1
ATOM 701 O O . ILE A 1 91 ? 1.132 -1.020 -14.209 1.00 91.38 91 ILE A O 1
ATOM 705 N N . VAL A 1 92 ? 2.152 -0.853 -12.222 1.00 91.75 92 VAL A N 1
ATOM 706 C CA . VAL A 1 92 ? 3.426 -1.435 -12.687 1.00 91.75 92 VAL A CA 1
ATOM 707 C C . VAL A 1 92 ? 3.250 -2.889 -13.144 1.00 91.75 92 VAL A C 1
ATOM 709 O O . VAL A 1 92 ? 3.794 -3.283 -14.180 1.00 91.75 92 VAL A O 1
ATOM 712 N N . LYS A 1 93 ? 2.476 -3.683 -12.393 1.00 91.50 93 LYS A N 1
ATOM 713 C CA . LYS A 1 93 ? 2.202 -5.101 -12.673 1.00 91.50 93 LYS A CA 1
ATOM 714 C C . LYS A 1 93 ? 1.350 -5.297 -13.929 1.00 91.50 93 LYS A C 1
ATOM 716 O O . LYS A 1 93 ? 1.618 -6.217 -14.698 1.00 91.50 93 LYS A O 1
ATOM 721 N N . SER A 1 94 ? 0.341 -4.449 -14.134 1.00 90.38 94 SER A N 1
ATOM 722 C CA . SER A 1 94 ? -0.614 -4.547 -15.249 1.00 90.38 94 SER A CA 1
ATOM 723 C C . SER A 1 94 ? -0.141 -3.881 -16.542 1.00 90.38 94 SER A C 1
ATOM 725 O O . SER A 1 94 ? -0.716 -4.145 -17.597 1.00 90.38 94 SER A O 1
ATOM 727 N N . TYR A 1 95 ? 0.907 -3.051 -16.497 1.00 89.94 95 TYR A N 1
ATOM 728 C CA . TYR A 1 95 ? 1.428 -2.400 -17.696 1.00 89.94 95 TYR A CA 1
ATOM 729 C C . TYR A 1 95 ? 1.930 -3.441 -18.718 1.00 89.94 95 TYR A C 1
ATOM 731 O O . TYR A 1 95 ? 2.795 -4.254 -18.351 1.00 89.94 95 TYR A O 1
ATOM 739 N N . PRO A 1 96 ? 1.465 -3.398 -19.987 1.00 89.69 96 PRO A N 1
ATOM 740 C CA . PRO A 1 96 ? 1.792 -4.391 -21.012 1.00 89.69 96 PRO A CA 1
ATOM 741 C C . PRO A 1 96 ? 3.294 -4.664 -21.132 1.00 89.69 96 PRO A C 1
ATOM 743 O O . PRO A 1 96 ? 4.111 -3.740 -21.114 1.00 89.69 96 PRO A O 1
ATOM 746 N N . LYS A 1 97 ? 3.672 -5.942 -21.233 1.00 87.19 97 LYS A N 1
ATOM 747 C CA . LYS A 1 97 ? 5.084 -6.363 -21.334 1.00 87.19 97 LYS A CA 1
ATOM 748 C C . LYS A 1 97 ? 5.572 -6.494 -22.779 1.00 87.19 97 LYS A C 1
ATOM 750 O O . LYS A 1 97 ? 6.772 -6.535 -23.008 1.00 87.19 97 LYS A O 1
ATOM 755 N N . ASP A 1 98 ? 4.648 -6.564 -23.726 1.00 90.19 98 ASP A N 1
ATOM 756 C CA . ASP A 1 98 ? 4.856 -6.793 -25.157 1.00 90.19 98 ASP A CA 1
ATOM 757 C C . ASP A 1 98 ? 4.725 -5.517 -26.007 1.00 90.19 98 ASP A C 1
ATOM 759 O O . ASP A 1 98 ? 5.184 -5.488 -27.145 1.00 90.19 98 ASP A O 1
ATOM 763 N N . MET A 1 99 ? 4.142 -4.446 -25.456 1.00 88.38 99 MET A N 1
ATOM 764 C CA . MET A 1 99 ? 3.912 -3.186 -26.175 1.00 88.38 99 MET A CA 1
ATOM 765 C C . MET A 1 99 ? 5.188 -2.361 -26.412 1.00 88.38 99 MET A C 1
ATOM 767 O O . MET A 1 99 ? 5.267 -1.624 -27.393 1.00 88.38 99 MET A O 1
ATOM 771 N N . LEU A 1 100 ? 6.178 -2.455 -25.519 1.00 88.62 100 LEU A N 1
ATOM 772 C CA . LEU A 1 100 ? 7.433 -1.700 -25.584 1.00 88.62 100 LEU A CA 1
ATOM 773 C C . LEU A 1 100 ? 8.621 -2.593 -25.198 1.00 88.62 100 LEU A C 1
ATOM 775 O O . LEU A 1 100 ? 8.465 -3.455 -24.330 1.00 88.62 100 LEU A O 1
ATOM 779 N N . PRO A 1 101 ? 9.826 -2.351 -25.751 1.00 89.12 101 PRO A N 1
ATOM 780 C CA . PRO A 1 101 ? 11.057 -2.930 -25.220 1.00 89.12 101 PRO A CA 1
ATOM 781 C C . PRO A 1 101 ? 11.220 -2.617 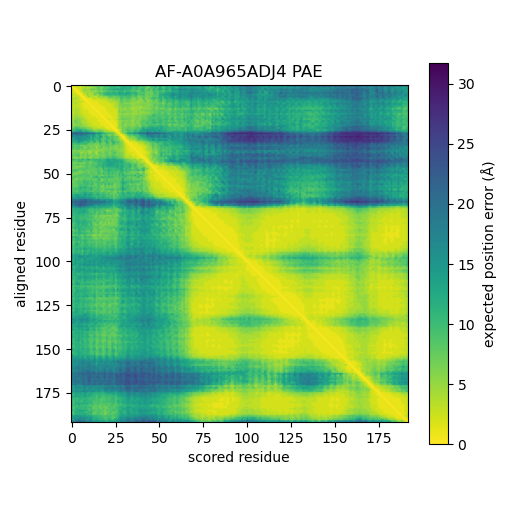-23.725 1.00 89.12 101 PRO A C 1
ATOM 783 O O . PRO A 1 101 ? 10.859 -1.525 -23.278 1.00 89.12 101 PRO A O 1
ATOM 786 N N . THR A 1 102 ? 11.812 -3.544 -22.965 1.00 84.06 102 THR A N 1
ATOM 787 C CA . THR A 1 102 ? 11.950 -3.459 -21.498 1.00 84.06 102 THR A CA 1
ATOM 788 C C . THR A 1 102 ? 12.492 -2.114 -21.015 1.00 84.06 102 THR A C 1
ATOM 790 O O . THR A 1 102 ? 11.928 -1.524 -20.096 1.00 84.06 102 THR A O 1
ATOM 793 N N . ASP A 1 103 ? 13.531 -1.586 -21.662 1.00 82.62 103 ASP A N 1
ATOM 794 C CA . ASP A 1 103 ? 14.156 -0.325 -21.252 1.00 82.62 103 ASP A CA 1
ATOM 795 C C . ASP A 1 103 ? 13.208 0.870 -21.432 1.00 82.62 103 ASP A C 1
ATOM 797 O O . ASP A 1 103 ? 13.095 1.721 -20.551 1.00 82.62 103 ASP A O 1
ATOM 801 N N . GLN A 1 104 ? 12.448 0.910 -22.532 1.00 85.88 104 GLN A N 1
ATOM 802 C CA . GLN A 1 104 ? 11.462 1.967 -22.780 1.00 85.88 104 GLN A CA 1
ATOM 803 C C . GLN A 1 104 ? 10.268 1.858 -21.832 1.00 85.88 104 GLN A C 1
ATOM 805 O O . GLN A 1 104 ? 9.798 2.868 -21.308 1.00 85.88 104 GLN A O 1
ATOM 810 N N . ARG A 1 105 ? 9.812 0.633 -21.555 1.00 86.62 105 ARG A N 1
ATOM 811 C CA . ARG A 1 105 ? 8.773 0.369 -20.557 1.00 86.62 105 ARG A CA 1
ATOM 812 C C . ARG A 1 105 ? 9.196 0.859 -19.169 1.00 86.62 105 ARG A C 1
ATOM 814 O O . ARG A 1 105 ? 8.415 1.528 -18.495 1.00 86.62 105 ARG A O 1
ATOM 821 N N . ASN A 1 106 ? 10.432 0.578 -18.757 1.00 82.94 106 ASN A N 1
ATOM 822 C CA . ASN A 1 106 ? 10.964 1.029 -17.471 1.00 82.94 106 ASN A CA 1
ATOM 823 C C . ASN A 1 106 ? 11.038 2.559 -17.390 1.00 82.94 106 ASN A C 1
ATOM 825 O O . ASN A 1 106 ? 10.679 3.125 -16.360 1.00 82.94 106 ASN A O 1
ATOM 829 N N . LEU A 1 107 ? 11.417 3.249 -18.471 1.00 84.31 107 LEU A N 1
ATOM 830 C CA . LEU A 1 107 ? 11.407 4.718 -18.512 1.00 84.31 107 LEU A CA 1
ATOM 831 C C . LEU A 1 107 ? 10.002 5.298 -18.293 1.00 84.31 107 LEU A C 1
ATOM 833 O O . LEU A 1 107 ? 9.845 6.232 -17.509 1.00 84.31 107 LEU A O 1
ATOM 837 N N . VAL A 1 108 ? 8.976 4.719 -18.925 1.00 88.38 108 VAL A N 1
ATOM 838 C CA . VAL A 1 108 ? 7.574 5.141 -18.744 1.00 88.38 108 VAL A CA 1
ATOM 839 C C . VAL A 1 108 ? 7.095 4.907 -17.309 1.00 88.38 108 VAL A C 1
ATOM 841 O O . VAL A 1 108 ? 6.403 5.751 -16.743 1.00 88.38 108 VAL A O 1
ATOM 844 N N . LEU A 1 109 ? 7.473 3.781 -16.699 1.00 89.06 109 LEU A N 1
ATOM 845 C CA . LEU A 1 109 ? 7.036 3.411 -15.349 1.00 89.06 109 LEU A CA 1
ATOM 846 C C . LEU A 1 109 ? 7.876 4.039 -14.228 1.00 89.06 109 LEU A C 1
ATOM 848 O O . LEU A 1 109 ? 7.434 4.055 -13.078 1.00 89.06 109 LEU A O 1
ATOM 852 N N . THR A 1 110 ? 9.050 4.590 -14.549 1.00 87.69 110 THR A N 1
ATOM 853 C CA . THR A 1 110 ? 10.003 5.167 -13.587 1.00 87.69 110 THR A CA 1
ATOM 854 C C . THR A 1 110 ? 9.356 6.131 -12.586 1.00 87.69 110 THR A C 1
ATOM 856 O O . THR A 1 110 ? 9.656 6.003 -11.397 1.00 87.69 110 THR A O 1
ATOM 859 N N . PRO A 1 111 ? 8.466 7.069 -12.981 1.00 89.50 111 PRO A N 1
ATOM 860 C CA . PRO A 1 111 ? 7.840 7.974 -12.019 1.00 89.50 111 PRO A CA 1
ATOM 861 C C . PRO A 1 111 ? 7.034 7.235 -10.942 1.00 89.50 111 PRO A C 1
ATOM 863 O O . PRO A 1 111 ? 7.182 7.526 -9.759 1.00 89.50 111 PRO A O 1
ATOM 866 N N . VAL A 1 112 ? 6.233 6.240 -11.336 1.00 89.94 112 VAL A N 1
ATOM 867 C CA . VAL A 1 112 ? 5.406 5.451 -10.407 1.00 89.94 112 VAL A CA 1
ATOM 868 C C . VAL A 1 112 ? 6.280 4.538 -9.549 1.00 89.94 112 VAL A C 1
ATOM 870 O O . VAL A 1 112 ? 6.091 4.468 -8.337 1.00 89.94 112 VAL A O 1
ATOM 873 N N . MET A 1 113 ? 7.284 3.891 -10.150 1.00 89.62 113 MET A N 1
ATOM 874 C CA . MET A 1 113 ? 8.245 3.062 -9.417 1.00 89.62 113 MET A CA 1
ATOM 875 C C . MET A 1 113 ? 8.970 3.869 -8.337 1.00 89.62 113 MET A C 1
ATOM 877 O O . MET A 1 113 ? 9.097 3.398 -7.211 1.00 89.62 113 MET A O 1
ATOM 881 N N . ARG A 1 114 ? 9.390 5.104 -8.637 1.00 87.88 114 ARG A N 1
ATOM 882 C CA . ARG A 1 114 ? 10.036 5.985 -7.657 1.00 87.88 114 ARG A CA 1
ATOM 883 C C . ARG A 1 114 ? 9.123 6.284 -6.470 1.00 87.88 114 ARG A C 1
ATOM 885 O O . ARG A 1 114 ? 9.551 6.106 -5.336 1.00 87.88 114 ARG A O 1
ATOM 892 N N . VAL A 1 115 ? 7.871 6.664 -6.730 1.00 90.00 115 VAL A N 1
ATOM 893 C CA . VAL A 1 115 ? 6.895 6.940 -5.664 1.00 90.00 115 VAL A CA 1
ATOM 894 C C . VAL A 1 115 ? 6.719 5.724 -4.756 1.00 90.00 115 VAL A C 1
ATOM 896 O O . VAL A 1 115 ? 6.728 5.885 -3.539 1.00 90.00 115 VAL A O 1
ATOM 899 N N . ILE A 1 116 ? 6.617 4.514 -5.323 1.00 92.88 116 ILE A N 1
ATOM 900 C CA . ILE A 1 116 ? 6.511 3.261 -4.554 1.00 92.88 116 ILE A CA 1
ATOM 901 C C . ILE A 1 116 ? 7.751 3.051 -3.680 1.00 92.88 116 ILE A C 1
ATOM 903 O O . ILE A 1 116 ? 7.618 2.723 -2.502 1.00 92.88 116 ILE A O 1
ATOM 907 N N . LEU A 1 117 ? 8.947 3.241 -4.240 1.00 89.62 117 LEU A N 1
ATOM 908 C CA . LEU A 1 117 ? 10.226 3.043 -3.550 1.00 89.62 117 LEU A CA 1
ATOM 909 C C . LEU A 1 117 ? 10.436 4.022 -2.385 1.00 89.62 117 LEU A C 1
ATOM 911 O O . LEU A 1 117 ? 11.045 3.661 -1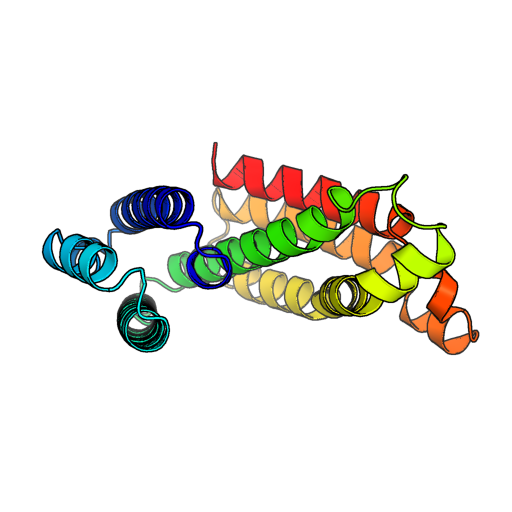.378 1.00 89.62 117 LEU A O 1
ATOM 915 N N . GLU A 1 118 ? 9.901 5.237 -2.490 1.00 89.94 118 GLU A N 1
ATOM 916 C CA . GLU A 1 118 ? 9.997 6.274 -1.456 1.00 89.94 118 GLU A CA 1
ATOM 917 C C . GLU A 1 118 ? 9.092 6.008 -0.236 1.00 89.94 118 GLU A C 1
ATOM 919 O O . GLU A 1 118 ? 9.306 6.594 0.826 1.00 89.94 118 GLU A O 1
ATOM 924 N N . GLN A 1 119 ? 8.134 5.074 -0.323 1.00 93.06 119 GLN A N 1
ATOM 925 C CA . GLN A 1 119 ? 7.185 4.803 0.768 1.00 93.06 119 GLN A CA 1
ATOM 926 C C . GLN A 1 119 ? 7.784 4.051 1.969 1.00 93.06 119 GLN A C 1
ATOM 928 O O . GLN A 1 119 ? 7.093 3.883 2.974 1.00 93.06 119 GLN A O 1
ATOM 933 N N . LYS A 1 120 ? 9.059 3.627 1.929 1.00 91.88 120 LYS A N 1
ATOM 934 C CA . LYS A 1 120 ? 9.723 2.943 3.060 1.00 91.88 120 LYS A CA 1
ATOM 935 C C . LYS A 1 120 ? 9.550 3.712 4.376 1.00 91.88 120 LYS A C 1
ATOM 937 O O . LYS A 1 120 ? 9.188 3.126 5.394 1.00 91.88 120 LYS A O 1
ATOM 942 N N . LYS A 1 121 ? 9.772 5.029 4.350 1.00 91.62 121 LYS A N 1
ATOM 943 C CA . LYS A 1 121 ? 9.643 5.884 5.538 1.00 91.62 121 LYS A CA 1
ATOM 944 C C . LYS A 1 121 ? 8.198 5.945 6.042 1.00 91.62 121 LYS A C 1
ATOM 946 O O . LYS A 1 121 ? 7.968 5.889 7.245 1.00 91.62 121 LYS A O 1
ATOM 951 N N . SER A 1 122 ? 7.227 5.997 5.135 1.00 94.06 122 SER A N 1
ATOM 952 C CA . SER A 1 122 ? 5.805 5.977 5.484 1.00 94.06 122 SER A CA 1
ATOM 953 C C . SER A 1 122 ? 5.405 4.664 6.165 1.00 94.06 122 SER A C 1
ATOM 955 O O . SER A 1 122 ? 4.673 4.697 7.150 1.00 94.06 122 SER A O 1
ATOM 957 N N . VAL A 1 123 ? 5.949 3.515 5.734 1.00 95.75 123 VAL A N 1
ATOM 958 C CA . VAL A 1 123 ? 5.760 2.228 6.438 1.00 95.75 123 VAL A CA 1
ATOM 959 C C . VAL A 1 123 ? 6.295 2.301 7.874 1.00 95.75 123 VAL A C 1
ATOM 961 O O . VAL A 1 123 ? 5.626 1.863 8.809 1.00 95.75 123 VAL A O 1
ATOM 964 N N . GLU A 1 124 ? 7.480 2.883 8.076 1.00 94.69 124 GLU A N 1
ATOM 965 C CA . GLU A 1 124 ? 8.077 3.054 9.410 1.00 94.69 124 GLU A CA 1
ATOM 966 C C . GLU A 1 124 ? 7.240 3.967 10.318 1.00 94.69 124 GLU A C 1
ATOM 968 O O . GLU A 1 124 ? 7.100 3.701 11.513 1.00 94.69 124 GLU A O 1
ATOM 973 N N . GLU A 1 125 ? 6.680 5.042 9.767 1.00 94.12 125 GLU A N 1
ATOM 974 C CA . GLU A 1 125 ? 5.800 5.965 10.488 1.00 94.12 125 GLU A CA 1
ATOM 975 C C . GLU A 1 125 ? 4.467 5.304 10.862 1.00 94.12 125 GLU A C 1
ATOM 977 O O . GLU A 1 125 ? 4.026 5.437 12.005 1.00 94.12 125 GLU A O 1
ATOM 982 N N . LEU A 1 126 ? 3.875 4.510 9.961 1.00 93.81 126 LEU A N 1
ATOM 983 C CA . LEU A 1 126 ? 2.673 3.727 10.256 1.00 93.81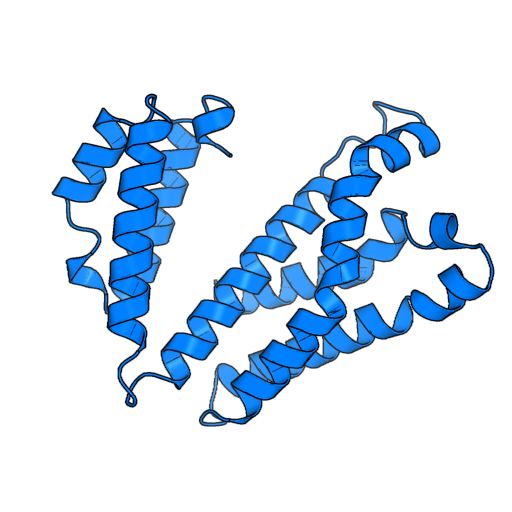 126 LEU A CA 1
ATOM 984 C C . LEU A 1 126 ? 2.915 2.690 11.353 1.00 93.81 126 LEU A C 1
ATOM 986 O O . LEU A 1 126 ? 2.082 2.546 12.242 1.00 93.81 126 LEU A O 1
ATOM 990 N N . LEU A 1 127 ? 4.060 2.000 11.337 1.00 95.25 127 LEU A N 1
ATOM 991 C CA . LEU A 1 127 ? 4.433 1.061 12.399 1.00 95.25 127 LEU A CA 1
ATOM 992 C C . LEU A 1 127 ? 4.562 1.757 13.759 1.00 95.25 127 LEU A C 1
ATOM 994 O O . LEU A 1 127 ? 4.095 1.225 14.764 1.00 95.25 127 LEU A O 1
ATOM 998 N N . LYS A 1 128 ? 5.162 2.955 13.800 1.00 93.44 128 LYS A N 1
ATOM 999 C CA . LYS A 1 128 ? 5.243 3.760 15.030 1.00 93.44 128 LYS A CA 1
ATOM 1000 C C . LYS A 1 128 ? 3.855 4.158 15.520 1.00 93.44 128 LYS A C 1
ATOM 1002 O O . LYS A 1 128 ? 3.571 3.985 16.697 1.00 93.44 128 LYS A O 1
ATOM 1007 N N . MET A 1 129 ? 3.001 4.648 14.623 1.00 92.00 129 MET A N 1
ATOM 1008 C CA . MET A 1 129 ? 1.630 5.055 14.937 1.00 92.00 129 MET A CA 1
ATOM 1009 C C . MET A 1 129 ? 0.782 3.879 15.440 1.00 92.00 129 MET A C 1
ATOM 1011 O O . MET A 1 129 ? 0.133 3.984 16.471 1.00 92.00 129 MET A O 1
ATOM 1015 N N . LEU A 1 130 ? 0.809 2.731 14.762 1.00 91.75 130 LEU A N 1
ATOM 1016 C CA . LEU A 1 130 ? 0.074 1.542 15.202 1.00 91.75 130 LEU A CA 1
ATOM 1017 C C . LEU A 1 130 ? 0.634 0.959 16.507 1.00 91.75 130 LEU A C 1
ATOM 1019 O O . LEU A 1 130 ? -0.089 0.304 17.250 1.00 91.75 130 LEU A O 1
ATOM 1023 N N . GLY A 1 131 ? 1.905 1.216 16.819 1.00 91.19 131 GLY A N 1
ATOM 1024 C CA . GLY A 1 131 ? 2.507 0.849 18.098 1.00 91.19 131 GLY A CA 1
ATOM 1025 C C . GLY A 1 131 ? 1.982 1.650 19.295 1.00 91.19 131 GLY A C 1
ATOM 1026 O O . GLY A 1 131 ? 2.165 1.207 20.426 1.00 91.19 131 GLY A O 1
ATOM 1027 N N . THR A 1 132 ? 1.335 2.804 19.080 1.00 89.38 132 THR A N 1
ATOM 1028 C CA . THR A 1 132 ? 0.771 3.622 20.171 1.00 89.38 132 THR A CA 1
ATOM 1029 C C . THR A 1 132 ? -0.692 3.313 20.477 1.00 89.38 132 THR A C 1
ATOM 1031 O O . THR A 1 132 ? -1.211 3.793 21.485 1.00 89.38 132 THR A O 1
ATOM 1034 N N . VAL A 1 133 ? -1.366 2.518 19.639 1.00 88.75 133 VAL A N 1
ATOM 1035 C CA . VAL A 1 133 ? -2.764 2.116 19.850 1.00 88.75 133 VAL A CA 1
ATOM 1036 C C . VAL A 1 133 ? -2.853 0.754 20.545 1.00 88.75 133 VAL A C 1
ATOM 1038 O O . VAL A 1 133 ? -1.858 0.052 20.726 1.00 88.75 133 VAL A O 1
ATOM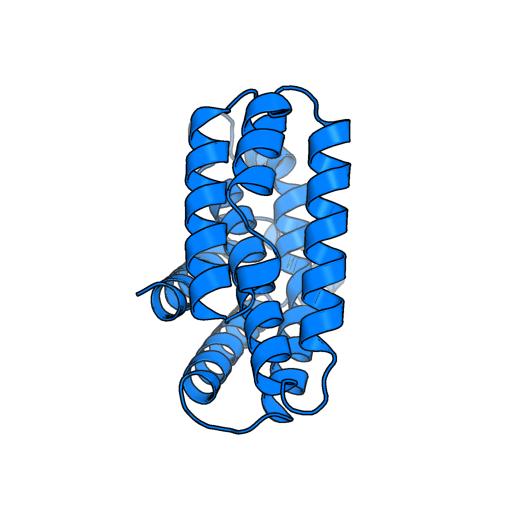 1041 N N . GLU A 1 134 ? -4.056 0.368 20.962 1.00 88.00 134 GLU A N 1
ATOM 1042 C CA . GLU A 1 134 ? -4.306 -0.926 21.603 1.00 88.00 134 GLU A CA 1
ATOM 1043 C C . GLU A 1 134 ? -3.919 -2.107 20.691 1.00 88.00 134 GLU A C 1
ATOM 1045 O O . GLU A 1 134 ? -4.377 -2.209 19.549 1.00 88.00 134 GLU A O 1
ATOM 1050 N N . GLN A 1 135 ? -3.114 -3.027 21.229 1.00 89.69 135 GLN A N 1
ATOM 1051 C CA . GLN A 1 135 ? -2.580 -4.197 20.528 1.00 89.69 135 GLN A CA 1
ATOM 1052 C C . GLN A 1 135 ? -3.558 -5.379 20.594 1.00 89.69 135 GLN A C 1
ATOM 1054 O O . GLN A 1 135 ? -3.339 -6.354 21.310 1.00 89.69 135 GLN A O 1
ATOM 1059 N N . ALA A 1 136 ? -4.655 -5.265 19.852 1.00 89.06 136 ALA A N 1
ATOM 1060 C CA . ALA A 1 136 ? -5.650 -6.318 19.672 1.00 89.06 136 ALA A CA 1
ATOM 1061 C C . ALA A 1 136 ? -5.967 -6.483 18.184 1.00 89.06 136 ALA A C 1
ATOM 1063 O O . ALA A 1 136 ? -5.809 -5.534 17.414 1.00 89.06 136 ALA A O 1
ATOM 1064 N N . GLU A 1 137 ? -6.452 -7.655 17.776 1.00 86.50 137 GLU A N 1
ATOM 1065 C CA . GLU A 1 137 ? -6.849 -7.873 16.382 1.00 86.50 137 GLU A CA 1
ATOM 1066 C C . GLU A 1 137 ? -7.879 -6.817 15.917 1.00 86.50 137 GLU A C 1
ATOM 1068 O O . GLU A 1 137 ? -8.759 -6.431 16.697 1.00 86.50 137 GLU A O 1
ATOM 1073 N N . PRO A 1 138 ? -7.766 -6.301 14.675 1.00 86.62 138 PRO A N 1
ATOM 1074 C CA . PRO A 1 138 ? -6.815 -6.700 13.624 1.00 86.62 138 PRO A CA 1
ATOM 1075 C C . PRO A 1 138 ? -5.431 -6.006 13.679 1.00 86.62 138 PRO A C 1
ATOM 1077 O O . PRO A 1 138 ? -4.591 -6.223 12.806 1.00 86.62 138 PRO A O 1
ATOM 1080 N N . VAL A 1 139 ? -5.163 -5.140 14.669 1.00 89.81 139 VAL A N 1
ATOM 1081 C CA . VAL A 1 139 ? -3.944 -4.297 14.726 1.00 89.81 139 VAL A CA 1
ATOM 1082 C C . VAL A 1 139 ? -2.670 -5.141 14.753 1.00 89.81 139 VAL A C 1
ATOM 1084 O O . VAL A 1 139 ? -1.698 -4.821 14.069 1.00 89.81 139 VAL A O 1
ATOM 1087 N N . THR A 1 140 ? -2.668 -6.232 15.516 1.00 91.88 140 THR A N 1
ATOM 1088 C CA . THR A 1 140 ? -1.517 -7.132 15.659 1.00 91.88 140 THR A CA 1
ATOM 1089 C C . THR A 1 140 ? -1.150 -7.818 14.344 1.00 91.88 140 THR A C 1
ATOM 1091 O O . THR A 1 140 ? 0.032 -7.827 13.988 1.00 91.88 140 THR A O 1
ATOM 1094 N N . SER A 1 141 ? -2.136 -8.307 13.583 1.00 91.06 141 SER A N 1
ATOM 1095 C CA . SER A 1 141 ? -1.908 -8.857 12.241 1.00 91.06 141 SER A CA 1
ATOM 1096 C C . SER A 1 141 ? -1.383 -7.795 11.272 1.00 91.06 141 SER A C 1
ATOM 1098 O O . SER A 1 141 ? -0.390 -8.021 10.582 1.00 91.06 141 SER A O 1
ATOM 1100 N N . ILE A 1 142 ? -1.983 -6.600 11.269 1.00 92.06 142 ILE A N 1
ATOM 1101 C CA . ILE A 1 142 ? -1.567 -5.495 10.392 1.00 92.06 142 ILE A CA 1
ATOM 1102 C C . ILE A 1 142 ? -0.119 -5.074 10.676 1.00 92.06 142 ILE A C 1
ATOM 1104 O O . ILE A 1 142 ? 0.662 -4.867 9.748 1.00 92.06 142 ILE A O 1
ATOM 1108 N N . ILE A 1 143 ? 0.280 -4.979 11.949 1.00 94.31 143 ILE A N 1
ATOM 1109 C CA . ILE A 1 143 ? 1.670 -4.686 12.327 1.00 94.31 143 ILE A CA 1
ATOM 1110 C C . ILE A 1 143 ? 2.615 -5.784 11.828 1.00 94.31 143 ILE A C 1
ATOM 1112 O O . ILE A 1 143 ? 3.715 -5.473 11.366 1.00 94.31 143 ILE A O 1
ATOM 1116 N N . ALA A 1 144 ? 2.221 -7.056 11.929 1.00 94.69 144 ALA A N 1
ATOM 1117 C CA . ALA A 1 144 ? 3.038 -8.164 11.447 1.00 94.69 144 ALA A CA 1
ATOM 1118 C C . ALA A 1 144 ? 3.267 -8.069 9.932 1.00 94.69 144 ALA A C 1
ATOM 1120 O O . ALA A 1 144 ? 4.412 -8.151 9.485 1.00 94.69 144 ALA A O 1
ATOM 1121 N N . ASP A 1 145 ? 2.217 -7.804 9.155 1.00 94.06 145 ASP A N 1
ATOM 1122 C CA . ASP A 1 145 ? 2.361 -7.673 7.710 1.00 94.06 145 ASP A CA 1
ATOM 1123 C C . ASP A 1 145 ? 3.116 -6.394 7.298 1.00 94.06 145 ASP A C 1
ATOM 1125 O O . ASP A 1 145 ? 3.943 -6.431 6.384 1.00 94.06 145 ASP A O 1
ATOM 1129 N N . LEU A 1 146 ? 2.924 -5.267 7.994 1.00 95.56 146 LEU A N 1
ATOM 1130 C CA . LEU A 1 146 ? 3.710 -4.050 7.751 1.00 95.56 146 LEU A CA 1
ATOM 1131 C C . LEU A 1 146 ? 5.200 -4.245 8.064 1.00 95.56 146 LEU A C 1
ATOM 1133 O O . LEU A 1 146 ? 6.041 -3.644 7.398 1.00 95.56 146 LEU A O 1
ATOM 1137 N N . LYS A 1 147 ? 5.559 -5.107 9.026 1.00 96.50 147 LYS A N 1
ATOM 1138 C CA . LYS A 1 147 ? 6.960 -5.504 9.266 1.00 96.50 147 LYS A CA 1
ATOM 1139 C C . LYS A 1 147 ? 7.521 -6.354 8.127 1.00 96.50 147 LYS A C 1
ATOM 1141 O O . LYS A 1 147 ? 8.693 -6.197 7.777 1.00 96.50 147 LYS A O 1
ATOM 1146 N N . THR A 1 148 ? 6.710 -7.226 7.526 1.00 95.62 148 THR A N 1
ATOM 1147 C CA . THR A 1 148 ? 7.088 -7.923 6.287 1.00 95.62 148 THR A CA 1
ATOM 1148 C C . THR A 1 148 ? 7.353 -6.911 5.176 1.00 95.62 148 THR A C 1
ATOM 1150 O O . THR A 1 148 ? 8.437 -6.921 4.600 1.00 95.62 148 THR A O 1
ATOM 1153 N N . LEU A 1 149 ? 6.439 -5.960 4.963 1.00 95.62 149 LEU A N 1
ATOM 1154 C CA . LEU A 1 149 ? 6.597 -4.919 3.947 1.00 95.62 149 LEU A CA 1
ATOM 1155 C C . LEU A 1 149 ? 7.843 -4.051 4.195 1.00 95.62 149 LEU A C 1
ATOM 1157 O O . LEU A 1 149 ? 8.605 -3.772 3.272 1.00 95.62 149 LEU A O 1
ATOM 1161 N N . GLN A 1 150 ? 8.101 -3.663 5.447 1.00 95.06 150 GLN A N 1
ATOM 1162 C CA . GLN A 1 150 ? 9.318 -2.948 5.840 1.00 95.06 150 GLN A CA 1
ATOM 1163 C C . GLN A 1 150 ? 10.584 -3.744 5.484 1.00 95.06 150 GLN A C 1
ATOM 1165 O O . GLN A 1 150 ? 11.567 -3.169 5.011 1.00 95.06 150 GLN A O 1
ATOM 1170 N N . SER A 1 151 ? 10.557 -5.062 5.696 1.00 94.38 151 SER A N 1
ATOM 1171 C CA . SER A 1 151 ? 11.669 -5.959 5.369 1.00 94.38 151 SER A CA 1
ATOM 1172 C C . SER A 1 151 ? 11.879 -6.068 3.858 1.00 94.38 151 SER A C 1
ATOM 1174 O O . SER A 1 151 ? 13.023 -6.014 3.407 1.00 94.38 151 SER A O 1
ATOM 1176 N N . ASP A 1 152 ? 10.800 -6.124 3.070 1.00 93.19 152 ASP A N 1
ATOM 1177 C CA . ASP A 1 152 ? 10.868 -6.107 1.604 1.00 93.19 152 ASP A CA 1
ATOM 1178 C C . ASP A 1 152 ? 11.523 -4.817 1.092 1.00 93.19 152 ASP A C 1
ATOM 1180 O O . ASP A 1 152 ? 12.420 -4.870 0.250 1.00 93.19 152 ASP A O 1
ATOM 1184 N N . TYR A 1 153 ? 11.152 -3.659 1.651 1.00 92.69 153 TYR A N 1
ATOM 1185 C CA . TYR A 1 153 ? 11.803 -2.382 1.341 1.00 92.69 153 TYR A CA 1
ATOM 1186 C C . TYR A 1 153 ? 13.281 -2.357 1.741 1.00 92.69 153 TYR A C 1
ATOM 1188 O O . TYR A 1 153 ? 14.113 -1.825 1.002 1.00 92.69 153 TYR A O 1
ATOM 1196 N N . ALA A 1 154 ? 13.628 -2.907 2.907 1.00 90.88 154 ALA A N 1
ATOM 1197 C CA . ALA A 1 154 ? 15.014 -2.977 3.357 1.00 90.88 154 ALA A CA 1
ATOM 1198 C C . ALA A 1 154 ? 15.867 -3.840 2.414 1.00 90.88 154 ALA A C 1
ATOM 1200 O O . ALA A 1 154 ? 16.960 -3.424 2.043 1.00 90.88 154 ALA A O 1
ATOM 1201 N N . ALA A 1 155 ? 15.337 -4.975 1.947 1.00 90.44 155 ALA A N 1
ATOM 1202 C CA . ALA A 1 155 ? 16.023 -5.895 1.040 1.00 90.44 155 ALA A CA 1
ATOM 1203 C C . ALA A 1 155 ? 16.366 -5.288 -0.335 1.00 90.44 155 ALA A C 1
ATOM 1205 O O . ALA A 1 155 ? 17.213 -5.823 -1.056 1.00 90.44 155 ALA A O 1
ATOM 1206 N N . LEU A 1 156 ? 15.747 -4.163 -0.709 1.00 87.88 156 LEU A N 1
ATOM 1207 C CA . LEU A 1 156 ? 16.090 -3.441 -1.934 1.00 87.88 156 LEU A CA 1
ATOM 1208 C C . LEU A 1 156 ? 17.429 -2.696 -1.848 1.00 87.88 156 LEU A C 1
ATOM 1210 O O . LEU A 1 156 ? 17.986 -2.362 -2.894 1.00 87.88 156 LEU A O 1
ATOM 1214 N N . ASN A 1 157 ? 17.952 -2.435 -0.640 1.00 84.75 157 ASN A N 1
ATOM 1215 C CA . ASN A 1 157 ? 19.218 -1.726 -0.409 1.00 84.75 157 ASN A CA 1
ATOM 1216 C C . ASN A 1 157 ? 19.351 -0.426 -1.233 1.00 84.75 157 ASN A C 1
ATOM 1218 O O . ASN A 1 157 ? 20.424 -0.100 -1.737 1.00 84.75 157 ASN A O 1
ATOM 1222 N N . ILE A 1 158 ? 18.249 0.320 -1.382 1.00 80.88 158 ILE A N 1
ATOM 1223 C CA . ILE A 1 158 ? 18.123 1.461 -2.311 1.00 80.88 158 ILE A CA 1
ATOM 1224 C C . ILE A 1 158 ? 19.244 2.487 -2.106 1.00 80.88 158 ILE A C 1
ATOM 1226 O O . ILE A 1 158 ? 19.907 2.884 -3.061 1.00 80.88 158 ILE A O 1
ATOM 1230 N N . GLU A 1 159 ? 19.496 2.883 -0.858 1.00 78.19 159 GLU A N 1
ATOM 1231 C CA . GLU A 1 159 ? 20.530 3.866 -0.514 1.00 78.19 159 GLU A CA 1
ATOM 1232 C C . GLU A 1 159 ? 21.937 3.405 -0.914 1.00 78.19 159 GLU A C 1
ATOM 1234 O O . GLU A 1 159 ? 22.744 4.200 -1.393 1.00 78.19 159 GLU A O 1
ATOM 1239 N N . GLU A 1 160 ? 22.237 2.119 -0.738 1.00 81.56 160 GLU A N 1
ATOM 1240 C CA . GLU A 1 160 ? 23.525 1.536 -1.109 1.00 81.56 160 GLU A CA 1
ATOM 1241 C C . GLU A 1 160 ? 23.673 1.439 -2.632 1.00 81.56 160 GLU A C 1
ATOM 1243 O O . GLU A 1 160 ? 24.738 1.739 -3.173 1.00 81.56 160 GLU A O 1
ATOM 1248 N N . GLN A 1 161 ? 22.604 1.085 -3.348 1.00 79.94 161 GLN A N 1
ATOM 1249 C CA . GLN A 1 161 ? 22.613 1.065 -4.812 1.00 79.94 161 GLN A CA 1
ATOM 1250 C C . GLN A 1 161 ? 22.803 2.472 -5.390 1.00 79.94 161 GLN A C 1
ATOM 1252 O O . GLN A 1 161 ? 23.597 2.647 -6.314 1.00 79.94 161 GLN A O 1
ATOM 1257 N N . ILE A 1 162 ? 22.164 3.493 -4.806 1.00 76.56 162 ILE A N 1
ATOM 1258 C CA . ILE A 1 162 ? 22.356 4.897 -5.203 1.00 76.56 162 ILE A CA 1
ATOM 1259 C C . ILE A 1 162 ? 23.802 5.341 -4.953 1.00 76.56 162 ILE A C 1
ATOM 1261 O O . ILE A 1 162 ? 24.426 5.895 -5.856 1.00 76.56 162 ILE A O 1
ATOM 1265 N N . LYS A 1 163 ? 24.372 5.046 -3.775 1.00 80.44 163 LYS A N 1
ATOM 1266 C CA . LYS A 1 163 ? 25.780 5.362 -3.454 1.00 80.44 163 LYS A CA 1
ATOM 1267 C C . LYS A 1 163 ? 26.773 4.726 -4.431 1.00 80.44 163 LYS A C 1
ATOM 1269 O O . LYS A 1 163 ? 27.832 5.291 -4.676 1.00 80.44 163 LYS A O 1
ATOM 1274 N N . ASN A 1 164 ? 26.419 3.577 -5.002 1.00 80.81 164 ASN A N 1
ATOM 1275 C CA . ASN A 1 164 ? 27.235 2.848 -5.967 1.00 80.81 164 ASN A CA 1
ATOM 1276 C C . ASN A 1 164 ? 26.921 3.191 -7.438 1.00 80.81 164 ASN A C 1
ATOM 1278 O O . ASN A 1 164 ? 27.370 2.464 -8.321 1.00 80.81 164 ASN A O 1
ATOM 1282 N N . ASN A 1 165 ? 26.164 4.262 -7.719 1.00 75.44 165 ASN A N 1
ATOM 1283 C CA . ASN A 1 165 ? 25.720 4.656 -9.067 1.00 75.44 165 ASN A CA 1
ATOM 1284 C C . ASN A 1 165 ? 24.923 3.564 -9.815 1.00 75.44 165 ASN A C 1
ATOM 1286 O O . ASN A 1 165 ? 25.022 3.447 -11.032 1.00 75.44 165 ASN A O 1
ATOM 1290 N N . ARG A 1 166 ? 24.132 2.764 -9.089 1.00 72.56 166 ARG A N 1
ATOM 1291 C CA . ARG A 1 166 ? 23.319 1.645 -9.609 1.00 72.56 166 ARG A CA 1
ATOM 1292 C C . ARG A 1 166 ? 21.814 1.842 -9.386 1.00 72.56 166 ARG A C 1
ATOM 1294 O O . ARG A 1 166 ? 21.082 0.903 -9.075 1.00 72.56 166 ARG A O 1
ATOM 1301 N N . ALA A 1 167 ? 21.346 3.088 -9.488 1.00 66.81 167 ALA A N 1
ATOM 1302 C CA . ALA A 1 167 ? 19.935 3.438 -9.291 1.00 66.81 167 ALA A CA 1
ATOM 1303 C C . ALA A 1 167 ? 19.006 2.810 -10.353 1.00 66.81 167 ALA A C 1
ATOM 1305 O O . ALA A 1 167 ? 17.851 2.496 -10.067 1.00 66.81 167 ALA A O 1
ATOM 1306 N N . ASP A 1 168 ? 19.531 2.579 -11.554 1.00 67.12 168 ASP A N 1
ATOM 1307 C CA . ASP A 1 168 ? 18.892 1.866 -12.662 1.00 67.12 168 ASP A CA 1
ATOM 1308 C C . ASP A 1 168 ? 18.512 0.421 -12.300 1.00 67.12 168 ASP A C 1
ATOM 1310 O O . ASP A 1 168 ? 17.458 -0.063 -12.706 1.00 67.12 168 ASP A O 1
ATOM 1314 N N . LEU A 1 169 ? 19.306 -0.249 -11.459 1.00 66.50 169 LEU A N 1
ATOM 1315 C CA . LEU A 1 169 ? 19.026 -1.620 -11.018 1.00 66.50 169 LEU A CA 1
ATOM 1316 C C . LEU A 1 169 ? 17.895 -1.722 -9.982 1.00 66.50 169 LEU A C 1
ATOM 1318 O O . LEU A 1 169 ? 17.388 -2.819 -9.731 1.00 66.50 169 LEU A O 1
ATOM 1322 N N . VAL A 1 170 ? 17.506 -0.601 -9.367 1.00 67.31 170 VAL A N 1
ATOM 1323 C CA . VAL A 1 170 ? 16.403 -0.534 -8.392 1.00 67.31 170 VAL A CA 1
ATOM 1324 C C . VAL A 1 170 ? 15.067 -0.273 -9.095 1.00 67.31 170 VAL A C 1
ATOM 1326 O O . VAL A 1 170 ? 14.027 -0.757 -8.653 1.00 67.31 170 VAL A O 1
ATOM 1329 N N . LEU A 1 171 ? 15.087 0.442 -10.221 1.00 72.88 171 LEU A N 1
ATOM 1330 C CA . LEU A 1 171 ? 13.905 0.867 -10.975 1.00 72.88 171 LEU A CA 1
ATOM 1331 C C . LEU A 1 171 ? 13.482 -0.184 -12.012 1.00 72.88 171 LEU A C 1
ATOM 1333 O O . LEU A 1 171 ? 13.427 0.082 -13.211 1.00 72.88 171 LEU A O 1
ATOM 1337 N N . THR A 1 172 ? 13.187 -1.396 -11.542 1.00 76.75 172 THR A N 1
ATOM 1338 C CA . THR A 1 172 ? 12.674 -2.482 -12.390 1.00 76.75 172 THR A CA 1
ATOM 1339 C C . THR A 1 172 ? 11.415 -3.091 -11.788 1.00 76.75 172 THR A C 1
ATOM 1341 O O . THR A 1 172 ? 11.283 -3.207 -10.569 1.00 76.75 172 THR A O 1
ATOM 1344 N N . ASP A 1 173 ? 10.488 -3.520 -12.644 1.00 73.19 173 ASP A N 1
ATOM 1345 C CA . ASP A 1 173 ? 9.245 -4.178 -12.225 1.00 73.19 173 ASP A CA 1
ATOM 1346 C C . ASP A 1 173 ? 9.505 -5.439 -11.389 1.00 73.19 173 ASP A C 1
ATOM 1348 O O . ASP A 1 173 ? 8.854 -5.649 -10.368 1.00 73.19 173 ASP A O 1
ATOM 1352 N N . LYS A 1 174 ? 10.533 -6.212 -11.752 1.00 77.75 174 LYS A N 1
ATOM 1353 C CA . LYS A 1 174 ? 10.968 -7.413 -11.032 1.00 77.75 174 LYS A CA 1
ATOM 1354 C C . LYS A 1 174 ? 11.342 -7.136 -9.575 1.00 77.75 174 LYS A C 1
ATOM 1356 O O . LYS A 1 174 ? 11.097 -7.962 -8.703 1.00 77.75 174 LYS A O 1
ATOM 1361 N N . LYS A 1 175 ? 11.934 -5.975 -9.280 1.00 80.25 175 LYS A N 1
ATOM 1362 C CA . LYS A 1 175 ? 12.285 -5.600 -7.901 1.00 80.25 175 LYS A CA 1
ATOM 1363 C C . LYS A 1 175 ? 11.070 -5.224 -7.060 1.00 80.25 175 LYS A C 1
ATOM 1365 O O . LYS A 1 175 ? 11.142 -5.313 -5.839 1.00 80.25 175 LYS A O 1
ATOM 1370 N N . LEU A 1 176 ? 9.956 -4.872 -7.695 1.00 86.81 176 LEU A N 1
ATOM 1371 C CA . LEU A 1 176 ? 8.706 -4.559 -7.013 1.00 86.81 176 LEU A CA 1
ATOM 1372 C C . LEU A 1 176 ? 7.806 -5.785 -6.810 1.00 86.81 176 LEU A C 1
ATOM 1374 O O . LEU A 1 176 ? 6.786 -5.648 -6.143 1.00 86.81 176 LEU A O 1
ATOM 1378 N N . GLU A 1 177 ? 8.154 -6.974 -7.319 1.00 89.00 177 GLU A N 1
ATOM 1379 C CA . GLU A 1 177 ? 7.317 -8.184 -7.209 1.00 89.00 177 GLU A CA 1
ATOM 1380 C C . GLU A 1 177 ? 7.007 -8.555 -5.753 1.00 89.00 177 GLU A C 1
ATOM 1382 O O . GLU A 1 177 ? 5.842 -8.767 -5.420 1.00 89.00 177 GLU A O 1
ATOM 1387 N N . ASN A 1 178 ? 8.016 -8.551 -4.873 1.00 90.25 178 ASN A N 1
ATOM 1388 C CA . ASN A 1 178 ? 7.826 -8.874 -3.454 1.00 90.25 178 ASN A CA 1
ATOM 1389 C C . ASN A 1 178 ? 6.942 -7.838 -2.753 1.00 90.25 178 ASN A C 1
ATOM 1391 O O . ASN A 1 178 ? 5.955 -8.203 -2.124 1.00 90.25 178 ASN A O 1
ATOM 1395 N N . ILE A 1 179 ? 7.241 -6.546 -2.938 1.00 93.38 179 ILE A N 1
ATOM 1396 C CA . ILE A 1 179 ? 6.424 -5.448 -2.397 1.00 93.38 179 ILE A CA 1
ATOM 1397 C C . ILE A 1 179 ? 4.980 -5.572 -2.890 1.00 93.38 179 ILE A C 1
ATOM 1399 O O . ILE A 1 179 ? 4.046 -5.445 -2.104 1.00 93.38 179 ILE A O 1
ATOM 1403 N N . THR A 1 180 ? 4.789 -5.862 -4.178 1.00 94.19 180 THR A N 1
ATOM 1404 C CA . THR A 1 180 ? 3.462 -6.035 -4.776 1.00 94.19 180 THR A CA 1
ATOM 1405 C C . THR A 1 180 ? 2.723 -7.199 -4.125 1.00 94.19 180 THR A C 1
ATOM 1407 O O . THR A 1 180 ? 1.597 -7.019 -3.676 1.00 94.19 180 THR A O 1
ATOM 1410 N N . ALA A 1 181 ? 3.357 -8.368 -4.006 1.00 93.69 181 ALA A N 1
ATOM 1411 C CA . ALA A 1 181 ? 2.749 -9.548 -3.396 1.00 93.69 181 ALA A CA 1
ATOM 1412 C C . ALA A 1 181 ? 2.383 -9.323 -1.919 1.00 93.69 181 ALA A C 1
ATOM 1414 O O . ALA A 1 181 ? 1.290 -9.693 -1.486 1.00 93.69 181 ALA A O 1
ATOM 1415 N N . THR A 1 182 ? 3.262 -8.676 -1.151 1.00 93.75 182 THR A N 1
ATOM 1416 C CA . THR A 1 182 ? 3.004 -8.333 0.252 1.00 93.75 182 THR A CA 1
ATOM 1417 C C . THR A 1 182 ? 1.842 -7.348 0.375 1.00 93.75 182 THR A C 1
ATOM 1419 O O . THR A 1 182 ? 0.942 -7.563 1.185 1.00 93.75 182 THR A O 1
ATOM 1422 N N . VAL A 1 183 ? 1.788 -6.312 -0.467 1.00 94.75 183 VAL A N 1
ATOM 1423 C CA . VAL A 1 183 ? 0.670 -5.354 -0.496 1.00 94.75 183 VAL A CA 1
ATOM 1424 C C . VAL A 1 183 ? -0.649 -6.031 -0.891 1.00 94.75 183 VAL A C 1
ATOM 1426 O O . VAL A 1 183 ? -1.676 -5.764 -0.268 1.00 94.75 183 VAL A O 1
ATOM 1429 N N . GLU A 1 184 ? -0.640 -6.940 -1.872 1.00 94.31 184 GLU A N 1
ATOM 1430 C CA . GLU A 1 184 ? -1.818 -7.730 -2.267 1.00 94.31 184 GLU A CA 1
ATOM 1431 C C . GLU A 1 184 ? -2.330 -8.600 -1.111 1.00 94.31 184 GLU A C 1
ATOM 1433 O O . GLU A 1 184 ? -3.537 -8.650 -0.861 1.00 94.31 184 GLU A O 1
ATOM 1438 N N . LYS A 1 185 ? -1.418 -9.239 -0.369 1.00 92.19 185 LYS A N 1
ATOM 1439 C CA . LYS A 1 185 ? -1.747 -10.029 0.823 1.00 92.19 185 LYS A CA 1
ATOM 1440 C C . LYS A 1 185 ? -2.378 -9.163 1.917 1.00 92.19 185 LYS A C 1
ATOM 1442 O O . LYS A 1 185 ? -3.421 -9.543 2.443 1.00 92.19 185 LYS A O 1
ATOM 1447 N N . ILE A 1 186 ? -1.775 -8.013 2.233 1.00 91.44 186 ILE A N 1
ATOM 1448 C CA . ILE A 1 186 ? -2.288 -7.094 3.262 1.00 91.44 186 ILE A CA 1
ATOM 1449 C C . ILE A 1 186 ? -3.684 -6.615 2.889 1.00 91.44 186 ILE A C 1
ATOM 1451 O O . ILE A 1 186 ? -4.597 -6.691 3.705 1.00 91.44 186 ILE A O 1
ATOM 1455 N N . ARG A 1 187 ? -3.864 -6.153 1.644 1.00 91.25 187 ARG A N 1
ATOM 1456 C CA . ARG A 1 187 ? -5.165 -5.687 1.159 1.00 91.25 187 ARG A CA 1
ATOM 1457 C C . ARG A 1 187 ? -6.226 -6.765 1.345 1.00 91.25 187 ARG A C 1
ATOM 1459 O O . ARG A 1 187 ? -7.278 -6.472 1.898 1.00 91.25 187 ARG A O 1
ATOM 1466 N N . LYS A 1 188 ? -5.929 -7.999 0.926 1.00 88.88 188 LYS A N 1
ATOM 1467 C CA . LYS A 1 188 ? -6.856 -9.124 1.050 1.00 88.88 188 LYS A CA 1
ATOM 1468 C C . LYS A 1 188 ? -7.275 -9.359 2.504 1.00 88.88 188 LYS A C 1
ATOM 1470 O O . LYS A 1 188 ? -8.455 -9.524 2.762 1.00 88.88 188 LYS A O 1
ATOM 1475 N N . GLY A 1 189 ? -6.335 -9.301 3.449 1.00 83.69 189 GLY A N 1
ATOM 1476 C CA . GLY A 1 189 ? -6.639 -9.442 4.879 1.00 83.69 189 GLY A CA 1
ATOM 1477 C C . GLY A 1 189 ? -7.429 -8.280 5.498 1.00 83.69 189 GLY A C 1
ATOM 1478 O O . GLY A 1 189 ? -7.931 -8.427 6.605 1.00 83.69 189 GLY A O 1
ATOM 1479 N N . ILE A 1 190 ? -7.525 -7.130 4.820 1.00 79.19 190 ILE A N 1
ATOM 1480 C CA . ILE A 1 190 ? -8.346 -5.985 5.248 1.00 79.19 190 ILE A CA 1
ATOM 1481 C C . ILE A 1 190 ? -9.754 -6.054 4.634 1.00 79.19 190 ILE A C 1
ATOM 1483 O O . ILE A 1 190 ? -10.701 -5.542 5.229 1.00 79.19 190 ILE A O 1
ATOM 1487 N N . THR A 1 191 ? -9.891 -6.623 3.432 1.00 73.75 191 THR A N 1
ATOM 1488 C CA . THR A 1 191 ? -11.150 -6.623 2.668 1.00 73.75 191 THR A CA 1
ATOM 1489 C C . THR A 1 191 ? -11.985 -7.893 2.805 1.00 73.75 191 THR A C 1
ATOM 1491 O O . THR A 1 191 ? -13.187 -7.818 2.550 1.00 73.75 191 THR A O 1
ATOM 1494 N N . ASP A 1 192 ? -11.364 -9.022 3.154 1.00 65.06 192 ASP A N 1
ATOM 1495 C CA . ASP A 1 192 ? -12.013 -10.328 3.364 1.00 65.06 192 ASP A CA 1
ATOM 1496 C C . ASP A 1 192 ? -12.319 -10.565 4.853 1.00 65.06 192 ASP A C 1
ATOM 1498 O O . ASP A 1 192 ? -13.396 -11.139 5.143 1.00 65.06 192 ASP A O 1
#

Foldseek 3Di:
DCLVVVNLVVVLVVLVVVQVVCVVLVVNVLNDPVLSVQCNVCSNPPVSNVVSVVVSVVSVVVVCPPPVRLLVVLVVVLLVVLVVLLVLLVCLVPPDPPPDPQVVSLVVSQVSLVVNLVCLVVLVVSLVSLVVDDCDPPSVVLNVLSVQLNVLSVVLVCVVCVVVVNNVVSSHSVSCPSNNVSSVVSNVVVPD

Radius of gyration: 18.84 Å; Cα contacts (8 Å, |Δi|>4): 119; chains: 1; bounding box: 56×31×48 Å